Protein AF-A0A5E4BNS6-F1 (afdb_monomer_lite)

Foldseek 3Di:
DPVVVVVVVVVVVVVVVVVVLQDQQLVNLQVVLLDQQADPDVDPPVDPDRDDHDPVSVVVSVVCSVVSNLLSVQHGCNPPVNPSNVVVVVVSVVVVLVVVLVVLVVVCVVVVHDNQLSCLPPVCCVVVVVLVVVLLVCLVVDPQSVVSVCSVVVVVCCCPCVVVVVVVVVVQVVQVVVVHGDDDDCQLVVVLVVLVVVVVVVLVVLQVVCVPPVQVPNRQGDPVSNVVSVVVNVVSSVVSSVVSRCCNVVVDPDD

Radius of gyration: 23.28 Å; chains: 1; bounding box: 59×55×65 Å

pLDDT: mean 80.37, std 15.27, range [35.44, 96.25]

Organism: Marmota monax (NCBI:txid9995)

Secondary structure (DSSP, 8-state):
-THHHHHHHHHHHHHHHHHHTT---HHHHHHHHHS-PPP--S---SS---PPPPHHHHHHHHHHHHHHHHHTTSPPTTGGGGHHHHHHHHHHHHHHHHHHHHHHHHHHHHHT--HHHHIIIIIHHHHHHHHHHHHHHHHHHSSS-HHHHHHHHHHHHIIIIIIIIIHHHHHHHHHHHTT-------TTHHHHHHHHHHHHHHHHHHHHHHTSTTT--TTS-SHHHHHHHHHHHHHHHHHHHHHHHHHHTTSS---

Sequence (255 aa):
MSSRYSTVDKLIKKTNLALVVGTNSWREQFIEAITVSAGEDDDDDECGEEKLPSCFDYVMHFLTVFWKVLFAFVPPTEYWNGWACFIVSILMIGLLTAFIGDLASHFGCTIGLKDSVTAVVFVALGTSVPDTFASKVAATQDQYADASIGNVTGSNAVNVFLGIGVAWSIAAIYHAANGEQFKVSPGTLAFSVTLFTIFAFINVGVLLYRRRPEIGGELGGPRTAKLLTSCLFVLLWLLYIFFSSLEAYCHIKGF

InterPro domains:
  IPR004836 Sodium/calcium exchanger protein [PR01259] (87-99)
  IPR004836 Sodium/calcium exchanger protein [PR01259] (100-111)
  IPR004836 Sodium/calcium exchanger protein [PR01259] (113-125)
  IPR004836 Sodium/calcium exchanger protein [PR01259] (126-139)
  IPR004837 Sodium/calcium exchanger membrane region [PF01699] (82-245)
  IPR044880 NCX, central ion-binding domain superfamily [G3DSA:1.20.1420.30] (16-246)
  IPR051171 Calcium/Cation Antiporter [PTHR11878] (6-255)

Structure (mmCIF, N/CA/C/O backbone):
data_AF-A0A5E4BNS6-F1
#
_entry.id   AF-A0A5E4BNS6-F1
#
loop_
_atom_site.group_PDB
_atom_site.id
_atom_site.type_symbol
_atom_site.label_atom_id
_atom_site.label_alt_id
_atom_site.label_comp_id
_atom_site.label_asym_id
_atom_site.label_entity_id
_atom_site.label_seq_id
_atom_site.pdbx_PDB_ins_code
_atom_site.Cartn_x
_atom_site.Cartn_y
_atom_site.Cartn_z
_atom_site.occupancy
_atom_site.B_iso_or_equiv
_atom_site.auth_seq_id
_atom_site.auth_comp_id
_atom_site.auth_asym_id
_atom_site.auth_atom_id
_atom_site.pdbx_PDB_model_num
ATOM 1 N N . MET A 1 1 ? 15.667 -23.785 -41.098 1.00 44.44 1 MET A N 1
ATOM 2 C CA . MET A 1 1 ? 15.012 -24.874 -40.332 1.00 44.44 1 MET A CA 1
ATOM 3 C C . MET A 1 1 ? 15.449 -24.923 -38.858 1.00 44.44 1 MET A C 1
ATOM 5 O O . MET A 1 1 ? 14.631 -25.295 -38.034 1.00 44.44 1 MET A O 1
ATOM 9 N N . SER A 1 2 ? 16.661 -24.462 -38.504 1.00 45.06 2 SER A N 1
ATOM 10 C CA . SER A 1 2 ? 17.211 -24.473 -37.128 1.00 45.06 2 SER A CA 1
ATOM 11 C C . SER A 1 2 ? 16.529 -23.522 -36.110 1.00 45.06 2 SER A C 1
ATOM 13 O O . SER A 1 2 ? 16.338 -23.880 -34.955 1.00 45.06 2 SER A O 1
ATOM 15 N N . SER A 1 3 ? 16.048 -22.343 -36.529 1.00 47.00 3 SER A N 1
ATOM 16 C CA . SER A 1 3 ? 15.445 -21.354 -35.605 1.00 47.00 3 SER A CA 1
ATOM 17 C C . SER A 1 3 ? 14.131 -21.809 -34.942 1.00 47.00 3 SER A C 1
ATOM 19 O O . SER A 1 3 ? 13.833 -21.380 -33.831 1.00 47.00 3 SER A O 1
ATOM 21 N N . ARG A 1 4 ? 13.365 -22.706 -35.579 1.00 47.62 4 ARG A N 1
ATOM 22 C CA . ARG A 1 4 ? 12.062 -23.159 -35.062 1.00 47.62 4 ARG A CA 1
ATOM 23 C C . ARG A 1 4 ? 12.203 -24.149 -33.895 1.00 47.62 4 ARG A C 1
ATOM 25 O O . ARG A 1 4 ? 11.332 -24.175 -33.037 1.00 47.62 4 ARG A O 1
ATOM 32 N N . TYR A 1 5 ? 13.307 -24.900 -33.843 1.00 50.19 5 TYR A N 1
ATOM 33 C CA . TYR A 1 5 ? 13.613 -25.822 -32.743 1.00 50.19 5 TYR A CA 1
ATOM 34 C C . TYR A 1 5 ? 13.940 -25.065 -31.451 1.00 50.19 5 TYR A C 1
ATOM 36 O O . TYR A 1 5 ? 13.333 -25.332 -30.426 1.00 50.19 5 TYR A O 1
ATOM 44 N N . SER A 1 6 ? 14.766 -24.013 -31.522 1.00 56.44 6 SER A N 1
ATOM 45 C CA . SER A 1 6 ? 15.120 -23.199 -30.347 1.00 56.44 6 SER A CA 1
ATOM 46 C C . SER A 1 6 ? 13.911 -22.537 -29.672 1.00 56.44 6 SER A C 1
ATOM 48 O O . SER A 1 6 ? 13.848 -22.472 -28.447 1.00 56.44 6 SER A O 1
ATOM 50 N N . THR A 1 7 ? 12.930 -22.052 -30.441 1.00 56.75 7 THR A N 1
ATOM 51 C CA . THR A 1 7 ? 11.713 -21.444 -29.874 1.00 56.75 7 THR A CA 1
ATOM 52 C C . THR A 1 7 ? 10.814 -22.484 -29.212 1.00 56.75 7 THR A C 1
ATOM 54 O O . THR A 1 7 ? 10.259 -22.214 -28.150 1.00 56.75 7 THR A O 1
ATOM 57 N N . VAL A 1 8 ? 10.691 -23.670 -29.811 1.00 61.66 8 VAL A N 1
ATOM 58 C CA . VAL A 1 8 ? 9.911 -24.780 -29.247 1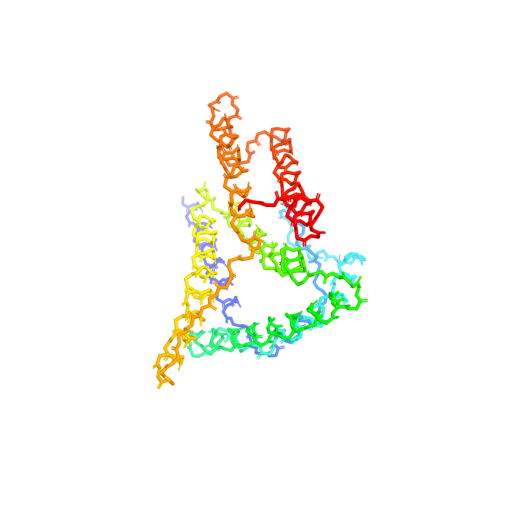.00 61.66 8 VAL A CA 1
ATOM 59 C C . VAL A 1 8 ? 10.581 -25.314 -27.981 1.00 61.66 8 VAL A C 1
ATOM 61 O O . VAL A 1 8 ? 9.900 -25.474 -26.976 1.00 61.66 8 VAL A O 1
ATOM 64 N N . ASP A 1 9 ? 11.905 -25.460 -27.969 1.00 60.59 9 ASP A N 1
ATOM 65 C CA . ASP A 1 9 ? 12.660 -25.866 -26.779 1.00 60.59 9 ASP A CA 1
ATOM 66 C C . ASP A 1 9 ? 12.567 -24.817 -25.661 1.00 60.59 9 ASP A C 1
ATOM 68 O O . ASP A 1 9 ? 12.393 -25.166 -24.495 1.00 60.59 9 ASP A O 1
ATOM 72 N N . LYS A 1 10 ? 12.594 -23.519 -26.000 1.00 51.81 10 LYS A N 1
ATOM 73 C CA . LYS A 1 10 ? 12.363 -22.426 -25.038 1.00 51.81 10 LYS A CA 1
ATOM 74 C C . LYS A 1 10 ? 10.943 -22.442 -24.471 1.00 51.81 10 LYS A C 1
ATOM 76 O O . LYS A 1 10 ? 10.773 -22.195 -23.278 1.00 51.81 10 LYS A O 1
ATOM 81 N N . LEU A 1 11 ? 9.937 -22.732 -25.298 1.00 50.72 11 LEU A N 1
ATOM 82 C CA . LEU A 1 11 ? 8.544 -22.856 -24.863 1.00 50.72 11 LEU A CA 1
ATOM 83 C C . LEU A 1 11 ? 8.354 -24.081 -23.971 1.00 50.72 11 LEU A C 1
ATOM 85 O O . LEU A 1 11 ? 7.797 -23.938 -22.894 1.00 50.72 11 LEU A O 1
ATOM 89 N N . ILE A 1 12 ? 8.897 -25.241 -24.346 1.00 56.88 12 ILE A N 1
ATOM 90 C CA . ILE A 1 12 ? 8.854 -26.462 -23.530 1.00 56.88 12 ILE A CA 1
ATOM 91 C C . ILE A 1 12 ? 9.594 -26.251 -22.207 1.00 56.88 12 ILE A C 1
ATOM 93 O O . ILE A 1 12 ? 9.093 -26.661 -21.167 1.00 56.88 12 ILE A O 1
ATOM 97 N N . LYS A 1 13 ? 10.738 -25.555 -22.206 1.00 47.75 13 LYS A N 1
ATOM 98 C CA . LYS A 1 13 ? 11.471 -25.229 -20.976 1.00 47.75 13 LYS A CA 1
ATOM 99 C C . LYS A 1 13 ? 10.680 -24.269 -20.084 1.00 47.75 13 LYS A C 1
ATOM 101 O O . LYS A 1 13 ? 10.598 -24.523 -18.892 1.00 47.75 13 LYS A O 1
ATOM 106 N N . LYS A 1 14 ? 10.040 -23.229 -20.641 1.00 45.81 14 LYS A N 1
ATOM 107 C CA . LYS A 1 14 ? 9.143 -22.328 -19.888 1.00 45.81 14 LYS A CA 1
ATOM 108 C C . LYS A 1 14 ? 7.895 -23.041 -19.369 1.00 45.81 14 LYS A C 1
ATOM 110 O O . LYS A 1 14 ? 7.502 -22.795 -18.238 1.00 45.81 14 LYS A O 1
ATOM 115 N N . THR A 1 15 ? 7.293 -23.926 -20.160 1.00 44.69 15 THR A N 1
ATOM 116 C CA . THR A 1 15 ? 6.127 -24.719 -19.755 1.00 44.69 15 THR A CA 1
ATOM 117 C C . THR A 1 15 ? 6.501 -25.726 -18.679 1.00 44.69 15 THR A C 1
ATOM 119 O O . THR A 1 15 ? 5.770 -25.823 -17.708 1.00 44.69 15 THR A O 1
ATOM 122 N N . ASN A 1 16 ? 7.648 -26.401 -18.790 1.00 43.38 16 ASN A N 1
ATOM 123 C CA . ASN A 1 16 ? 8.159 -27.300 -17.756 1.00 43.38 16 ASN A CA 1
ATOM 124 C C . ASN A 1 16 ? 8.550 -26.539 -16.487 1.00 43.38 16 ASN A C 1
ATOM 126 O O . ASN A 1 16 ? 8.262 -27.024 -15.407 1.00 43.38 16 ASN A O 1
ATOM 130 N N . LEU A 1 17 ? 9.135 -25.341 -16.593 1.00 44.06 17 LEU A N 1
ATOM 131 C CA . LEU A 1 17 ? 9.421 -24.498 -15.429 1.00 44.06 17 LEU A CA 1
ATOM 132 C C . LEU A 1 17 ? 8.121 -24.034 -14.755 1.00 44.06 17 LEU A C 1
ATOM 134 O O . LEU A 1 17 ? 8.002 -24.117 -13.544 1.00 44.06 17 LEU A O 1
ATOM 138 N N . ALA A 1 18 ? 7.115 -23.626 -15.534 1.00 38.72 18 ALA A N 1
ATOM 139 C CA . ALA A 1 18 ? 5.789 -23.284 -15.022 1.00 38.72 18 ALA A CA 1
ATOM 140 C C . ALA A 1 18 ? 5.052 -24.499 -14.422 1.00 38.72 18 ALA A C 1
ATOM 142 O O . ALA A 1 18 ? 4.288 -24.341 -13.476 1.00 38.72 18 ALA A O 1
ATOM 143 N N . LEU A 1 19 ? 5.303 -25.709 -14.939 1.00 37.78 19 LEU A N 1
ATOM 144 C CA . LEU A 1 19 ? 4.821 -26.976 -14.379 1.00 37.78 19 LEU A CA 1
ATOM 145 C C . LEU A 1 19 ? 5.540 -27.328 -13.071 1.00 37.78 19 LEU A C 1
ATOM 147 O O . LEU A 1 19 ? 4.885 -27.766 -12.138 1.00 37.78 19 LEU A O 1
ATOM 151 N N . VAL A 1 20 ? 6.847 -27.069 -12.975 1.00 44.69 20 VAL A N 1
ATOM 152 C CA . VAL A 1 20 ? 7.650 -27.250 -11.752 1.00 44.69 20 VAL A CA 1
ATOM 153 C C . VAL A 1 20 ? 7.263 -26.235 -10.673 1.00 44.69 20 VAL A C 1
ATOM 155 O O . VAL A 1 20 ? 7.163 -26.598 -9.509 1.00 44.69 20 VAL A O 1
ATOM 158 N N . VAL A 1 21 ? 6.927 -24.998 -11.056 1.00 48.28 21 VAL A N 1
ATOM 159 C CA . VAL A 1 21 ? 6.294 -24.005 -10.161 1.00 48.28 21 VAL A CA 1
ATOM 160 C C . VAL A 1 21 ? 4.912 -24.484 -9.681 1.00 48.28 21 VAL A C 1
ATOM 162 O O . VAL A 1 21 ? 4.437 -24.068 -8.625 1.00 48.28 21 VAL A O 1
ATOM 165 N N . GLY A 1 22 ? 4.275 -25.387 -10.433 1.00 44.25 22 GLY A N 1
ATOM 166 C CA . GLY A 1 22 ? 3.064 -26.091 -10.028 1.00 44.25 22 GLY A CA 1
ATOM 167 C C . GLY A 1 22 ? 3.319 -27.204 -9.011 1.00 44.25 22 GLY A C 1
ATOM 168 O O . GLY A 1 22 ? 2.524 -27.333 -8.096 1.00 44.25 22 GLY A O 1
ATOM 169 N N . THR A 1 23 ? 4.424 -27.950 -9.101 1.00 43.47 23 THR A N 1
ATOM 170 C CA . THR A 1 23 ? 4.608 -29.245 -8.418 1.00 43.47 23 THR A CA 1
ATOM 171 C C . THR A 1 23 ? 5.474 -29.211 -7.161 1.00 43.47 23 THR A C 1
ATOM 173 O O . THR A 1 23 ? 6.283 -30.113 -6.962 1.00 43.47 23 THR A O 1
ATOM 176 N N . ASN A 1 24 ? 5.339 -28.206 -6.295 1.00 57.50 24 ASN A N 1
ATOM 177 C CA . ASN A 1 24 ? 6.013 -28.264 -4.996 1.00 57.50 24 ASN A CA 1
ATOM 178 C C . ASN A 1 24 ? 5.156 -29.072 -4.020 1.00 57.50 24 ASN A C 1
ATOM 180 O O . ASN A 1 24 ? 4.152 -28.587 -3.493 1.00 57.50 24 ASN A O 1
ATOM 184 N N . SER A 1 25 ? 5.563 -30.309 -3.747 1.00 72.06 25 SER A N 1
ATOM 185 C CA . SER A 1 25 ? 5.011 -31.071 -2.631 1.00 72.06 25 SER A CA 1
ATOM 186 C C . SER A 1 25 ? 5.161 -30.260 -1.338 1.00 72.06 25 SER A C 1
ATOM 188 O O . SER A 1 25 ? 6.111 -29.496 -1.167 1.00 72.06 25 SER A O 1
ATOM 190 N N . TRP A 1 26 ? 4.241 -30.420 -0.384 1.00 78.19 26 TRP A N 1
ATOM 191 C CA . TRP A 1 26 ? 4.282 -29.637 0.860 1.00 78.19 26 TRP A CA 1
ATOM 192 C C . TRP A 1 26 ? 5.634 -29.784 1.589 1.00 78.19 26 TRP A C 1
ATOM 194 O O . TRP A 1 26 ? 6.165 -28.832 2.148 1.00 78.19 26 TRP A O 1
ATOM 204 N N . ARG A 1 27 ? 6.259 -30.966 1.476 1.00 80.06 27 ARG A N 1
ATOM 205 C CA . ARG A 1 27 ? 7.625 -31.240 1.944 1.00 80.06 27 ARG A CA 1
ATOM 206 C C . ARG A 1 27 ? 8.673 -30.341 1.280 1.00 80.06 27 ARG A C 1
ATOM 208 O O . ARG A 1 27 ? 9.561 -29.865 1.976 1.00 80.06 27 ARG A O 1
ATOM 215 N N . GLU A 1 28 ? 8.606 -30.150 -0.033 1.00 79.06 28 GLU A N 1
ATOM 216 C CA . GLU A 1 28 ? 9.551 -29.303 -0.771 1.00 79.06 28 GLU A CA 1
ATOM 217 C C . GLU A 1 28 ? 9.423 -27.838 -0.366 1.00 79.06 28 GLU A C 1
ATOM 219 O O . GLU A 1 28 ? 10.449 -27.214 -0.141 1.00 79.06 28 GLU A O 1
ATOM 224 N N . GLN A 1 29 ? 8.209 -27.329 -0.128 1.00 78.94 29 GLN A N 1
ATOM 225 C CA . GLN A 1 29 ? 8.021 -25.963 0.384 1.00 78.94 29 GLN A CA 1
ATOM 226 C C . GLN A 1 29 ? 8.680 -25.755 1.753 1.00 78.94 29 GLN A C 1
ATOM 228 O O . GLN A 1 29 ? 9.327 -24.737 1.992 1.00 78.94 29 GLN A O 1
ATOM 233 N N . PHE A 1 30 ? 8.553 -26.732 2.657 1.00 84.94 30 PHE A N 1
ATOM 234 C CA . PHE A 1 30 ? 9.228 -26.672 3.954 1.00 84.94 30 PHE A CA 1
ATOM 235 C C . PHE A 1 30 ? 10.747 -26.776 3.824 1.00 84.94 30 PHE A C 1
ATOM 237 O O . PHE A 1 30 ? 11.452 -26.089 4.558 1.00 84.94 30 PHE A O 1
ATOM 244 N N . ILE A 1 31 ? 11.253 -27.612 2.911 1.00 82.62 31 ILE A N 1
ATOM 245 C CA . ILE A 1 31 ? 12.692 -27.715 2.635 1.00 82.62 31 ILE A CA 1
ATOM 246 C C . ILE A 1 31 ? 13.206 -26.388 2.074 1.00 82.62 31 ILE A C 1
ATOM 248 O O . ILE A 1 31 ? 14.173 -25.854 2.601 1.00 82.62 31 ILE A O 1
ATOM 252 N N . GLU A 1 32 ? 12.522 -25.816 1.089 1.00 79.06 32 GLU A N 1
ATOM 253 C CA . GLU A 1 32 ? 12.876 -24.535 0.480 1.00 79.06 32 GLU A CA 1
ATOM 254 C C . GLU A 1 32 ? 12.864 -23.391 1.507 1.00 79.06 32 GLU A C 1
ATOM 256 O O . GLU A 1 32 ? 13.758 -22.541 1.525 1.00 79.06 32 GLU A O 1
ATOM 261 N N . ALA A 1 33 ? 11.895 -23.403 2.428 1.00 81.56 33 ALA A N 1
ATOM 262 C CA . ALA A 1 33 ? 11.789 -22.412 3.492 1.00 81.56 33 ALA A CA 1
ATOM 263 C C . ALA A 1 33 ? 12.986 -22.425 4.458 1.00 81.56 33 ALA A C 1
ATOM 265 O O . ALA A 1 33 ? 13.362 -21.362 4.957 1.00 81.56 33 ALA A O 1
ATOM 266 N N . ILE A 1 34 ? 13.581 -23.596 4.716 1.00 83.12 34 ILE A N 1
ATOM 267 C CA . ILE A 1 34 ? 14.725 -23.765 5.632 1.00 83.12 34 ILE A CA 1
ATOM 268 C C . ILE A 1 34 ? 16.082 -23.790 4.917 1.00 83.12 34 ILE A C 1
ATOM 270 O O . ILE A 1 34 ? 17.118 -23.722 5.577 1.00 83.12 34 ILE A O 1
ATOM 274 N N . THR A 1 35 ? 16.105 -23.898 3.589 1.00 79.50 35 THR A N 1
ATOM 275 C CA . THR A 1 35 ? 17.341 -23.843 2.804 1.00 79.50 35 THR A CA 1
ATOM 276 C C . THR A 1 35 ? 17.718 -22.409 2.449 1.00 79.50 35 THR A C 1
ATOM 278 O O . THR A 1 35 ? 16.873 -21.563 2.147 1.00 79.50 35 THR A O 1
ATOM 281 N N . VAL A 1 36 ? 19.020 -22.131 2.470 1.00 75.75 36 VAL A N 1
ATOM 282 C CA . VAL A 1 36 ? 19.579 -20.859 2.006 1.00 75.75 36 VAL A CA 1
ATOM 283 C C . VAL A 1 36 ? 19.807 -20.969 0.503 1.00 75.75 36 VAL A C 1
ATOM 285 O O . VAL A 1 36 ? 20.692 -21.704 0.074 1.00 75.75 36 VAL A O 1
ATOM 288 N N . SER A 1 37 ? 19.018 -20.244 -0.282 1.00 63.59 37 SER A N 1
ATOM 289 C CA . SER A 1 37 ? 19.278 -20.033 -1.708 1.00 63.59 37 SER A CA 1
ATOM 290 C C . SER A 1 37 ? 20.138 -18.781 -1.868 1.00 63.59 37 SER A C 1
ATOM 292 O O . SER A 1 37 ? 19.903 -17.795 -1.164 1.00 63.59 37 SER A O 1
ATOM 294 N N . ALA A 1 38 ? 21.129 -18.812 -2.761 1.00 57.12 38 ALA A N 1
ATOM 295 C CA . ALA A 1 38 ? 21.833 -17.595 -3.154 1.00 57.12 38 ALA A CA 1
ATOM 296 C C . ALA A 1 38 ? 20.842 -16.624 -3.805 1.00 57.12 38 ALA A C 1
ATOM 298 O O . ALA A 1 38 ? 19.941 -17.061 -4.526 1.00 57.12 38 ALA A O 1
ATOM 299 N N . GLY A 1 39 ? 20.966 -15.332 -3.503 1.00 51.31 39 GLY A N 1
ATOM 300 C CA . GLY A 1 39 ? 20.099 -14.317 -4.090 1.00 51.31 39 GLY A CA 1
ATOM 301 C C . GLY A 1 39 ? 20.204 -14.326 -5.616 1.00 51.31 39 GLY A C 1
ATOM 302 O O . GLY A 1 39 ? 21.305 -14.357 -6.166 1.00 51.31 39 GLY A O 1
ATOM 303 N N . GLU A 1 40 ? 19.059 -14.298 -6.300 1.00 45.72 40 GLU A N 1
ATOM 304 C CA . GLU A 1 40 ? 18.999 -13.913 -7.710 1.00 45.72 40 GLU A CA 1
ATOM 305 C C . GLU A 1 40 ? 19.315 -12.412 -7.779 1.00 45.72 40 GLU A C 1
ATOM 307 O O . GLU A 1 40 ? 18.424 -11.568 -7.706 1.00 45.72 40 GLU A O 1
ATOM 312 N N . ASP A 1 41 ? 20.598 -12.055 -7.820 1.00 39.22 41 ASP A N 1
ATOM 313 C CA . ASP A 1 41 ? 20.980 -10.720 -8.266 1.00 39.22 41 ASP A CA 1
ATOM 314 C C . ASP A 1 41 ? 20.575 -10.608 -9.747 1.00 39.22 41 ASP A C 1
ATOM 316 O O . ASP A 1 41 ? 20.967 -11.450 -10.553 1.00 39.22 41 ASP A O 1
ATOM 320 N N . ASP A 1 42 ? 19.787 -9.577 -10.084 1.00 41.34 42 ASP A N 1
ATOM 321 C CA . ASP A 1 42 ? 19.265 -9.204 -11.420 1.00 41.34 42 ASP A CA 1
ATOM 322 C C . ASP A 1 42 ? 20.365 -8.937 -12.491 1.00 41.34 42 ASP A C 1
ATOM 324 O O . ASP A 1 42 ? 20.125 -8.242 -13.480 1.00 41.34 42 ASP A O 1
ATOM 328 N N . ASP A 1 43 ? 21.590 -9.428 -12.306 1.00 37.44 43 ASP A N 1
ATOM 329 C CA . ASP A 1 43 ? 22.641 -9.365 -13.313 1.00 37.44 43 ASP A CA 1
ATOM 330 C C . ASP A 1 43 ? 22.542 -10.610 -14.207 1.00 37.44 43 ASP A C 1
ATOM 332 O O . ASP A 1 43 ? 22.730 -11.739 -13.755 1.00 37.44 43 ASP A O 1
ATOM 336 N N . ASP A 1 44 ? 22.217 -10.365 -15.481 1.00 39.56 44 ASP A N 1
ATOM 337 C CA . ASP A 1 44 ? 22.173 -11.296 -16.616 1.00 39.56 44 ASP A CA 1
ATOM 338 C C . ASP A 1 44 ? 23.501 -12.074 -16.813 1.00 39.56 44 ASP A C 1
ATOM 340 O O . ASP A 1 44 ? 24.192 -11.919 -17.824 1.00 39.56 44 ASP A O 1
ATOM 344 N N . ASP A 1 45 ? 23.883 -12.942 -15.880 1.00 35.44 45 ASP A N 1
ATOM 345 C CA . ASP A 1 45 ? 24.948 -13.913 -16.105 1.00 35.44 45 ASP A CA 1
ATOM 346 C C . ASP A 1 45 ? 24.344 -15.127 -16.833 1.00 35.44 45 ASP A C 1
ATOM 348 O O . ASP A 1 45 ? 23.716 -16.014 -16.256 1.00 35.44 45 ASP A O 1
ATOM 352 N N . GLU A 1 46 ? 24.556 -15.162 -18.151 1.00 42.09 46 GLU A N 1
ATOM 353 C CA . GLU A 1 46 ? 24.184 -16.220 -19.110 1.00 42.09 46 GLU A CA 1
ATOM 354 C C . GLU A 1 46 ? 24.769 -17.626 -18.808 1.00 42.09 46 GLU A C 1
ATOM 356 O O . GLU A 1 46 ? 24.655 -18.542 -19.628 1.00 42.09 46 GLU A O 1
ATOM 361 N N . CYS A 1 47 ? 25.353 -17.851 -17.632 1.00 36.34 47 CYS A N 1
ATOM 362 C CA . CYS A 1 47 ? 25.841 -19.148 -17.177 1.00 36.34 47 CYS A CA 1
ATOM 363 C C . CYS A 1 47 ? 25.083 -19.557 -15.916 1.00 36.34 47 CYS A C 1
ATOM 365 O O . CYS A 1 47 ? 25.263 -18.962 -14.861 1.00 36.34 47 CYS A O 1
ATOM 367 N N . GLY A 1 48 ? 24.268 -20.609 -16.019 1.00 45.44 48 GLY A N 1
ATOM 368 C CA . GLY A 1 48 ? 23.568 -21.236 -14.894 1.00 45.44 48 GLY A CA 1
ATOM 369 C C . GLY A 1 48 ? 24.498 -21.958 -13.912 1.00 45.44 48 GLY A C 1
ATOM 370 O O . GLY A 1 48 ? 24.299 -23.141 -13.649 1.00 45.44 48 GLY A O 1
ATOM 371 N N . GLU A 1 49 ? 25.520 -21.276 -13.402 1.00 37.56 49 GLU A N 1
ATOM 372 C CA . GLU A 1 49 ? 26.257 -21.717 -12.225 1.00 37.56 49 GLU A CA 1
ATOM 373 C C . GLU A 1 49 ? 25.480 -21.286 -10.978 1.00 37.56 49 GLU A C 1
ATOM 375 O O . GLU A 1 49 ? 25.212 -20.102 -10.775 1.00 37.56 49 GLU A O 1
ATOM 380 N N . GLU A 1 50 ? 25.103 -22.257 -10.142 1.00 46.31 50 GLU A N 1
ATOM 381 C CA . GLU A 1 50 ? 24.575 -21.997 -8.803 1.00 46.31 50 GLU A CA 1
ATOM 382 C C . GLU A 1 50 ? 25.618 -21.182 -8.021 1.00 46.31 50 GLU A C 1
ATOM 384 O O . GLU A 1 50 ? 26.633 -21.717 -7.564 1.00 46.31 50 GLU A O 1
ATOM 389 N N . LYS A 1 51 ? 25.404 -19.866 -7.895 1.00 56.78 51 LYS A N 1
ATOM 390 C CA . LYS A 1 51 ? 26.235 -19.015 -7.036 1.00 56.78 51 LYS A CA 1
ATOM 391 C C . LYS A 1 51 ? 26.162 -19.567 -5.613 1.00 56.78 51 LYS A C 1
ATOM 393 O O . LYS A 1 51 ? 25.087 -19.876 -5.106 1.00 56.78 51 LYS A O 1
ATOM 398 N N . LEU A 1 52 ? 27.313 -19.695 -4.955 1.00 66.00 52 LEU A N 1
ATOM 399 C CA . LEU A 1 52 ? 27.345 -19.998 -3.526 1.00 66.00 52 LEU A CA 1
ATOM 400 C C . LEU A 1 52 ? 26.728 -18.813 -2.761 1.00 66.00 52 LEU A C 1
ATOM 402 O O . LEU A 1 52 ? 27.038 -17.666 -3.095 1.00 66.00 52 LEU A O 1
ATOM 406 N N . PRO A 1 53 ? 25.889 -19.059 -1.740 1.00 71.19 53 PRO A N 1
ATOM 407 C CA . PRO A 1 53 ? 25.224 -17.992 -1.002 1.00 71.19 53 PRO A CA 1
ATOM 408 C C . PRO A 1 53 ? 26.236 -17.058 -0.333 1.00 71.19 53 PRO A C 1
ATOM 410 O O . PRO A 1 53 ? 27.172 -17.486 0.350 1.00 71.19 53 PRO A O 1
ATOM 413 N N . SER A 1 54 ? 26.032 -15.759 -0.534 1.00 78.88 54 SER A N 1
ATOM 414 C CA . SER A 1 54 ? 26.825 -14.699 0.081 1.00 78.88 54 SER A CA 1
ATOM 415 C C . SER A 1 54 ? 26.529 -14.602 1.581 1.00 78.88 54 SER A C 1
ATOM 417 O O . SER A 1 54 ? 25.448 -14.966 2.042 1.00 78.88 54 SER A O 1
ATOM 419 N N . CYS A 1 55 ? 27.446 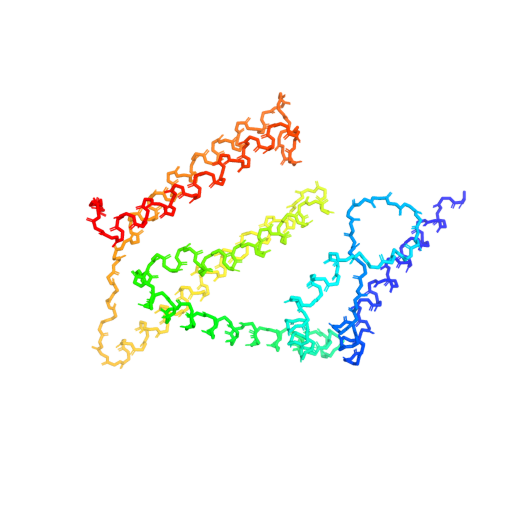-14.035 2.378 1.00 79.75 55 CYS A N 1
ATOM 420 C CA . CYS A 1 55 ? 27.186 -13.733 3.795 1.00 79.75 55 CYS A CA 1
ATOM 421 C C . CYS A 1 55 ? 25.896 -12.917 3.988 1.00 79.75 55 CYS A C 1
ATOM 423 O O . CYS A 1 55 ? 25.204 -13.077 4.992 1.00 79.75 55 CYS A O 1
ATOM 425 N N . PHE A 1 56 ? 25.567 -12.057 3.022 1.00 80.00 56 PHE A N 1
ATOM 426 C CA . PHE A 1 56 ? 24.324 -11.293 3.022 1.00 80.00 56 PHE A CA 1
ATOM 427 C C . PHE A 1 56 ? 23.083 -12.184 2.851 1.00 80.00 56 PHE A C 1
ATOM 429 O O . PHE A 1 56 ? 22.094 -11.969 3.550 1.00 80.00 56 PHE A O 1
ATOM 436 N N . ASP A 1 57 ? 23.157 -13.230 2.023 1.00 78.56 57 ASP A N 1
ATOM 437 C CA . ASP A 1 57 ? 22.064 -14.191 1.815 1.00 78.56 57 ASP A CA 1
ATOM 438 C C . ASP A 1 57 ? 21.783 -14.993 3.081 1.00 78.56 57 ASP A C 1
ATOM 440 O O . ASP A 1 57 ? 20.629 -15.207 3.442 1.00 78.56 57 ASP A O 1
ATOM 444 N N . TYR A 1 58 ? 22.830 -15.372 3.818 1.00 81.62 58 TYR A N 1
ATOM 445 C CA . TYR A 1 58 ? 22.675 -16.027 5.117 1.00 81.62 58 TYR A CA 1
ATOM 446 C C . TYR A 1 58 ? 22.002 -15.119 6.150 1.00 81.62 58 TYR A C 1
ATOM 448 O O . TYR A 1 58 ? 21.127 -15.573 6.890 1.00 81.62 58 TYR A O 1
ATOM 456 N N . VAL A 1 59 ? 22.374 -13.835 6.196 1.00 84.94 59 VAL A N 1
ATOM 457 C CA . VAL A 1 59 ? 21.734 -12.855 7.089 1.00 84.94 59 VAL A CA 1
ATOM 458 C C . VAL A 1 59 ? 20.270 -12.657 6.700 1.00 84.94 59 VAL A C 1
ATOM 460 O O . VAL A 1 59 ? 19.394 -12.725 7.562 1.00 84.94 59 VAL A O 1
ATOM 463 N N . MET A 1 60 ? 19.982 -12.471 5.412 1.00 79.56 60 MET A N 1
ATOM 464 C CA . MET A 1 60 ? 18.612 -12.328 4.915 1.00 79.56 60 MET A CA 1
ATOM 465 C C . MET A 1 60 ? 17.778 -13.584 5.158 1.00 79.56 60 MET A C 1
ATOM 467 O O . MET A 1 60 ? 16.622 -13.484 5.573 1.00 79.56 60 MET A O 1
ATOM 471 N N . HIS A 1 61 ? 18.357 -14.770 4.976 1.00 81.69 61 HIS A N 1
ATOM 472 C CA . HIS A 1 61 ? 17.697 -16.026 5.303 1.00 81.69 61 HIS A CA 1
ATOM 473 C C . HIS A 1 61 ? 17.376 -16.096 6.797 1.00 81.69 61 HIS A C 1
ATOM 475 O O . HIS A 1 61 ? 16.229 -16.335 7.147 1.00 81.69 61 HIS A O 1
ATOM 481 N N . PHE A 1 62 ? 18.324 -15.802 7.689 1.00 87.56 62 PHE A N 1
ATOM 482 C CA . PHE A 1 62 ? 18.069 -15.811 9.133 1.00 87.56 62 PHE A CA 1
ATOM 483 C C . PHE A 1 62 ? 16.948 -14.841 9.548 1.00 87.56 62 PHE A C 1
ATOM 485 O O . PHE A 1 62 ? 16.114 -15.180 10.386 1.00 87.56 62 PHE A O 1
ATOM 492 N N . LEU A 1 63 ? 16.884 -13.654 8.939 1.00 84.19 63 LEU A N 1
ATOM 493 C CA . LEU A 1 63 ? 15.831 -12.671 9.218 1.00 84.19 63 LEU A CA 1
ATOM 494 C C . LEU A 1 63 ? 14.458 -13.083 8.666 1.00 84.19 63 LEU A C 1
ATOM 496 O O . LEU A 1 63 ? 13.429 -12.698 9.222 1.00 84.19 63 LEU A O 1
ATOM 500 N N . THR A 1 64 ? 14.426 -13.851 7.577 1.00 82.12 64 THR A N 1
ATOM 501 C CA . THR A 1 64 ? 13.185 -14.207 6.871 1.00 82.12 64 THR A CA 1
ATOM 502 C C . THR A 1 64 ? 12.717 -15.636 7.119 1.00 82.12 64 THR A C 1
ATOM 504 O O . THR A 1 64 ? 11.556 -15.922 6.847 1.00 82.12 64 THR A O 1
ATOM 507 N N . VAL A 1 65 ? 13.548 -16.523 7.679 1.00 85.62 65 VAL A N 1
ATOM 508 C CA . VAL A 1 65 ? 13.236 -17.953 7.864 1.00 85.62 65 VAL A CA 1
ATOM 509 C C . VAL A 1 65 ? 11.974 -18.154 8.692 1.00 85.62 65 VAL A C 1
ATOM 511 O O . VAL A 1 65 ? 11.144 -18.989 8.350 1.00 85.62 65 VAL A O 1
ATOM 514 N N . PHE A 1 66 ? 11.773 -17.330 9.727 1.00 87.06 66 PHE A N 1
ATOM 515 C CA . PHE A 1 66 ? 10.547 -17.343 10.520 1.00 87.06 66 PHE A CA 1
ATOM 516 C C . PHE A 1 66 ? 9.315 -17.137 9.631 1.00 87.06 66 PHE A C 1
ATOM 518 O O . PHE A 1 66 ? 8.374 -17.924 9.682 1.00 87.06 66 PHE A O 1
ATOM 525 N N . TRP A 1 67 ? 9.357 -16.120 8.767 1.00 81.25 67 TRP A N 1
ATOM 526 C CA . TRP A 1 67 ? 8.282 -15.807 7.831 1.00 81.25 67 TRP A CA 1
ATOM 527 C C . TRP A 1 67 ? 8.132 -16.877 6.746 1.00 81.25 67 TRP A C 1
ATOM 529 O O . TRP A 1 67 ? 7.011 -17.277 6.453 1.00 81.25 67 TRP A O 1
ATOM 539 N N . LYS A 1 68 ? 9.235 -17.394 6.189 1.00 81.81 68 LYS A N 1
ATOM 540 C CA . LYS A 1 68 ? 9.211 -18.459 5.173 1.00 81.81 68 LYS A CA 1
ATOM 541 C C . LYS A 1 68 ? 8.572 -19.739 5.706 1.00 81.81 68 LYS A C 1
ATOM 543 O O . LYS A 1 68 ? 7.703 -20.301 5.052 1.00 81.81 68 LYS A O 1
ATOM 548 N N . VAL A 1 69 ? 8.960 -20.171 6.906 1.00 86.38 69 VAL A N 1
ATOM 549 C CA . VAL A 1 69 ? 8.391 -21.360 7.558 1.00 86.38 69 VAL A CA 1
ATOM 550 C C . VAL A 1 69 ? 6.926 -21.135 7.906 1.00 86.38 69 VAL A C 1
ATOM 552 O O . VAL A 1 69 ? 6.112 -22.032 7.709 1.00 86.38 69 VAL A O 1
ATOM 555 N N . LEU A 1 70 ? 6.577 -19.938 8.383 1.00 85.19 70 LEU A N 1
ATOM 556 C CA . LEU A 1 70 ? 5.192 -19.565 8.640 1.00 85.19 70 LEU A CA 1
ATOM 557 C C . LEU A 1 70 ? 4.366 -19.699 7.345 1.00 85.19 70 LEU A C 1
ATOM 559 O O . LEU A 1 70 ? 3.381 -20.429 7.331 1.00 85.19 70 LEU A O 1
ATOM 563 N N . PHE A 1 71 ? 4.795 -19.105 6.230 1.00 83.62 71 PHE A N 1
ATOM 564 C CA . PHE A 1 71 ? 4.076 -19.210 4.953 1.00 83.62 71 PHE A CA 1
ATOM 565 C C . PHE A 1 71 ? 4.130 -20.600 4.296 1.00 83.62 71 PHE A C 1
ATOM 567 O O . PHE A 1 71 ? 3.229 -20.919 3.526 1.00 83.62 71 PHE A O 1
ATOM 574 N N . ALA A 1 72 ? 5.089 -21.465 4.641 1.00 84.75 72 ALA A N 1
ATOM 575 C CA . ALA A 1 72 ? 5.118 -22.858 4.179 1.00 84.75 72 ALA A CA 1
ATOM 576 C C . ALA A 1 72 ? 3.933 -23.699 4.700 1.00 84.75 72 ALA A C 1
ATOM 578 O O . ALA A 1 72 ? 3.640 -24.764 4.162 1.00 84.75 72 ALA A O 1
ATOM 579 N N . PHE A 1 73 ? 3.200 -23.228 5.717 1.00 85.88 73 PHE A N 1
ATOM 580 C CA . PHE A 1 73 ? 1.942 -23.854 6.140 1.00 85.88 73 PHE A CA 1
ATOM 581 C C . PHE A 1 73 ? 0.782 -23.629 5.155 1.00 85.88 73 PHE A C 1
ATOM 583 O O . PHE A 1 73 ? -0.238 -24.315 5.262 1.00 85.88 73 PHE A O 1
ATOM 590 N N . VAL A 1 74 ? 0.912 -22.706 4.198 1.00 86.25 74 VAL A N 1
ATOM 591 C CA . VAL A 1 74 ? -0.064 -22.546 3.115 1.00 86.25 74 VAL A CA 1
ATOM 592 C C . VAL A 1 74 ? 0.027 -23.771 2.195 1.00 86.25 74 VAL A C 1
ATOM 594 O O . VAL A 1 74 ? 1.122 -24.130 1.771 1.00 86.25 74 VAL A O 1
ATOM 597 N N . PRO A 1 75 ? -1.094 -24.442 1.877 1.00 84.94 75 PRO A N 1
ATOM 598 C CA . PRO A 1 75 ? -1.062 -25.638 1.052 1.00 84.94 75 PRO A CA 1
ATOM 599 C C . PRO A 1 75 ? -0.586 -25.316 -0.374 1.00 84.94 75 PRO A C 1
ATOM 601 O O . PRO A 1 75 ? -0.879 -24.231 -0.888 1.00 84.94 75 PRO A O 1
ATOM 604 N N . PRO A 1 76 ? 0.084 -26.263 -1.054 1.00 81.12 76 PRO A N 1
ATOM 605 C CA . PRO A 1 76 ? 0.516 -26.082 -2.434 1.00 81.12 76 PRO A CA 1
ATOM 606 C C . PRO A 1 76 ? -0.625 -25.768 -3.401 1.00 81.12 76 PRO A C 1
ATOM 608 O O . PRO A 1 76 ? -1.769 -26.184 -3.214 1.00 81.12 76 PRO A O 1
ATOM 611 N N . THR A 1 77 ? -0.294 -25.067 -4.482 1.00 78.88 77 THR A N 1
ATOM 612 C CA . THR A 1 77 ? -1.237 -24.643 -5.529 1.00 78.88 77 THR A CA 1
ATOM 613 C C . THR A 1 77 ? -1.877 -25.814 -6.282 1.00 78.88 77 THR A C 1
ATOM 615 O O . THR A 1 77 ? -2.953 -25.650 -6.850 1.00 78.88 77 THR A O 1
ATOM 618 N N . GLU A 1 78 ? -1.293 -27.013 -6.230 1.00 77.38 78 GLU A N 1
ATOM 619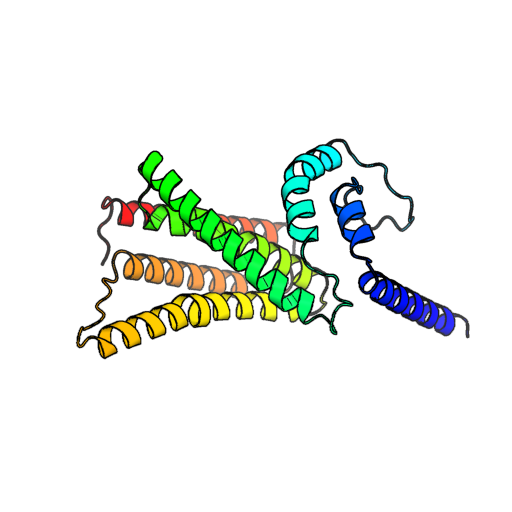 C CA . GLU A 1 78 ? -1.898 -28.235 -6.787 1.00 77.38 78 GLU A CA 1
ATOM 620 C C . GLU A 1 78 ? -3.149 -28.679 -6.033 1.00 77.38 78 GLU A C 1
ATOM 622 O O . GLU A 1 78 ? -4.038 -29.321 -6.600 1.00 77.38 78 GLU A O 1
ATOM 627 N N . TYR A 1 79 ? -3.243 -28.338 -4.745 1.00 76.44 79 TYR A N 1
ATOM 628 C CA . TYR A 1 79 ? -4.372 -28.745 -3.928 1.00 76.44 79 TYR A CA 1
ATOM 629 C C . TYR A 1 79 ? -5.615 -27.991 -4.385 1.00 76.44 79 TYR A C 1
ATOM 631 O O . TYR A 1 79 ? -5.707 -26.764 -4.305 1.00 76.44 79 TYR A O 1
ATOM 639 N N . TRP A 1 80 ? -6.603 -28.761 -4.836 1.00 81.38 80 TRP A N 1
ATOM 640 C CA . TRP A 1 80 ? -7.927 -28.262 -5.193 1.00 81.38 80 TRP A CA 1
ATOM 641 C C . TRP A 1 80 ? -7.902 -27.156 -6.265 1.00 81.38 80 TRP A C 1
ATOM 643 O O . TRP A 1 80 ? -8.648 -26.183 -6.175 1.00 81.38 80 TRP A O 1
ATOM 653 N N . ASN A 1 81 ? -7.046 -27.298 -7.286 1.00 81.25 81 ASN A N 1
ATOM 654 C CA . ASN A 1 81 ? -6.854 -26.294 -8.346 1.00 81.25 81 ASN A CA 1
ATOM 655 C C . ASN A 1 81 ? -6.520 -24.893 -7.790 1.00 81.25 81 ASN A C 1
ATOM 657 O O . ASN A 1 81 ? -7.027 -23.887 -8.282 1.00 81.25 81 ASN A O 1
ATOM 661 N N . GLY A 1 82 ? -5.733 -24.829 -6.715 1.00 80.19 82 GLY A N 1
ATOM 662 C CA . GLY A 1 82 ? -5.283 -23.581 -6.099 1.00 80.19 82 GLY A CA 1
ATOM 663 C C . GLY A 1 82 ? -6.274 -22.940 -5.128 1.00 80.19 82 GLY A C 1
ATOM 664 O O . GLY A 1 82 ? -5.884 -22.034 -4.392 1.00 80.19 82 GLY A O 1
ATOM 665 N N . TRP A 1 83 ? -7.519 -23.420 -5.038 1.00 85.44 83 TRP A N 1
ATOM 666 C CA . TRP A 1 83 ? -8.513 -22.859 -4.113 1.00 85.44 83 TRP A CA 1
ATOM 667 C C . TRP A 1 83 ? -8.117 -23.027 -2.646 1.00 85.44 83 TRP A C 1
ATOM 669 O O . TRP A 1 83 ? -8.338 -22.122 -1.843 1.00 85.44 83 TRP A O 1
ATOM 679 N N . ALA A 1 84 ? -7.496 -24.157 -2.298 1.00 86.56 84 ALA A N 1
ATOM 680 C CA . ALA A 1 84 ? -7.004 -24.386 -0.943 1.00 86.56 84 ALA A CA 1
ATOM 681 C C . ALA A 1 84 ? -5.899 -23.382 -0.577 1.00 86.56 84 ALA A C 1
ATOM 683 O O . ALA A 1 84 ? -5.966 -22.755 0.479 1.00 86.56 84 ALA A O 1
ATOM 684 N N . CYS A 1 85 ? -4.927 -23.185 -1.475 1.00 86.50 85 CYS A N 1
ATOM 685 C CA . CYS A 1 85 ? -3.858 -22.197 -1.314 1.00 86.50 85 CYS A CA 1
ATOM 686 C C . CYS A 1 85 ? -4.437 -20.787 -1.150 1.00 86.50 85 CYS A C 1
ATOM 688 O O . CYS A 1 85 ? -4.099 -20.076 -0.205 1.00 86.50 85 CYS A O 1
ATOM 690 N N . PHE A 1 86 ? -5.389 -20.414 -2.006 1.00 84.88 86 PHE A N 1
ATOM 691 C CA . PHE A 1 86 ? -6.027 -19.102 -1.979 1.00 84.88 86 PHE A CA 1
ATOM 692 C C . PHE A 1 86 ? -6.760 -18.821 -0.658 1.00 84.88 86 PHE A C 1
ATOM 694 O O . PHE A 1 86 ? -6.533 -17.791 -0.030 1.00 84.88 86 PHE A O 1
ATOM 701 N N . ILE A 1 87 ? -7.602 -19.746 -0.190 1.00 88.88 87 ILE A N 1
ATOM 702 C CA . ILE A 1 87 ? -8.384 -19.539 1.040 1.00 88.88 87 ILE A CA 1
ATOM 703 C C . ILE A 1 87 ? -7.469 -19.506 2.268 1.00 88.88 87 ILE A C 1
ATOM 705 O O . ILE A 1 87 ? -7.600 -18.616 3.110 1.00 88.88 87 ILE A O 1
ATOM 709 N N . VAL A 1 88 ? -6.536 -20.455 2.378 1.00 89.75 88 VAL A N 1
ATOM 710 C CA . VAL A 1 88 ? -5.642 -20.539 3.541 1.00 89.75 88 VAL A CA 1
ATOM 711 C C . VAL A 1 88 ? -4.682 -19.351 3.585 1.00 89.75 88 VAL A C 1
ATOM 713 O O . VAL A 1 88 ? -4.496 -18.784 4.658 1.00 89.75 88 VAL A O 1
ATOM 716 N N . SER A 1 89 ? -4.127 -18.921 2.448 1.00 87.38 89 SER A N 1
ATOM 717 C CA . SER A 1 89 ? -3.267 -17.730 2.397 1.00 87.38 89 SER A CA 1
ATOM 718 C C . SER A 1 89 ? -4.020 -16.462 2.798 1.00 87.38 89 SER A C 1
ATOM 720 O O . SER A 1 89 ? -3.508 -15.706 3.619 1.00 87.38 89 SER A O 1
ATOM 722 N N . ILE A 1 90 ? -5.254 -16.254 2.321 1.00 86.94 90 ILE A N 1
ATOM 723 C CA . ILE A 1 90 ? -6.077 -15.102 2.728 1.00 86.94 90 ILE A CA 1
ATOM 724 C C . ILE A 1 90 ? -6.358 -15.122 4.230 1.00 86.94 90 ILE A C 1
ATOM 726 O O . ILE A 1 90 ? -6.193 -14.098 4.891 1.00 86.94 90 ILE A O 1
ATOM 730 N N . LEU A 1 91 ? -6.763 -16.269 4.784 1.00 89.31 91 LEU A N 1
ATOM 731 C CA . LEU A 1 91 ? -7.024 -16.392 6.222 1.00 89.31 91 LEU A CA 1
ATOM 732 C C . LEU A 1 91 ? -5.766 -16.109 7.040 1.00 89.31 91 LEU A C 1
ATOM 734 O O . LEU A 1 91 ? -5.812 -15.380 8.028 1.00 89.31 91 LEU A O 1
ATOM 738 N N . MET A 1 92 ? -4.638 -16.664 6.614 1.00 88.06 92 MET A N 1
ATOM 739 C CA . MET A 1 92 ? -3.365 -16.521 7.296 1.00 88.06 92 MET A CA 1
ATOM 740 C C . MET A 1 92 ? -2.841 -15.084 7.262 1.00 88.06 92 MET A C 1
ATOM 742 O O . MET A 1 92 ? -2.449 -14.559 8.303 1.00 88.06 92 MET A O 1
ATOM 746 N N . ILE A 1 93 ? -2.886 -14.434 6.096 1.00 85.56 93 ILE A N 1
ATOM 747 C CA . ILE A 1 93 ? -2.537 -13.018 5.948 1.00 85.56 93 ILE A CA 1
ATOM 748 C C . ILE A 1 93 ? -3.486 -12.170 6.798 1.00 85.56 93 ILE A C 1
ATOM 750 O O . ILE A 1 93 ? -3.014 -11.333 7.557 1.00 85.56 93 ILE A O 1
ATOM 754 N N . GLY A 1 94 ? -4.797 -12.430 6.761 1.00 85.38 94 GLY A N 1
ATOM 755 C CA . GLY A 1 94 ? -5.781 -11.702 7.564 1.00 85.38 94 GLY A CA 1
ATOM 756 C C . GLY A 1 94 ? -5.521 -11.788 9.072 1.00 85.38 94 GLY A C 1
ATOM 757 O O . GLY A 1 94 ? -5.514 -10.763 9.754 1.00 85.38 94 GLY A O 1
ATOM 758 N N . LEU A 1 95 ? -5.246 -12.989 9.593 1.00 87.62 95 LEU A N 1
ATOM 759 C CA . LEU A 1 95 ? -4.897 -13.197 11.005 1.00 87.62 95 LEU A CA 1
ATOM 760 C C . LEU A 1 95 ? -3.584 -12.505 11.377 1.00 87.62 95 LEU A C 1
ATOM 762 O O . LEU A 1 95 ? -3.496 -11.862 12.424 1.00 87.62 95 LEU A O 1
ATOM 766 N N . LEU A 1 96 ? -2.572 -12.614 10.517 1.00 86.75 96 LEU A N 1
ATOM 767 C CA . LEU A 1 96 ? -1.280 -11.986 10.745 1.00 86.75 96 LEU A CA 1
ATOM 768 C C . LEU A 1 96 ? -1.394 -10.456 10.743 1.00 86.75 96 LEU A C 1
ATOM 770 O O . LEU A 1 96 ? -0.835 -9.802 11.620 1.00 86.75 96 LEU A O 1
ATOM 774 N N . THR A 1 97 ? -2.141 -9.884 9.799 1.00 82.75 97 THR A N 1
ATOM 775 C CA . THR A 1 97 ? -2.394 -8.441 9.723 1.00 82.75 97 THR A CA 1
ATOM 776 C C . THR A 1 97 ? -3.144 -7.942 10.955 1.00 82.75 97 THR A C 1
ATOM 778 O O . THR A 1 97 ? -2.770 -6.900 11.488 1.00 82.75 97 THR A O 1
ATOM 781 N N . ALA A 1 98 ? -4.141 -8.685 11.450 1.00 84.69 98 ALA A N 1
ATOM 782 C CA . ALA A 1 98 ? -4.836 -8.339 12.691 1.00 84.69 98 ALA A CA 1
ATOM 783 C C . ALA A 1 98 ? -3.870 -8.320 13.889 1.00 84.69 98 ALA A C 1
ATOM 785 O O . ALA A 1 98 ? -3.803 -7.332 14.616 1.00 84.69 98 ALA A O 1
ATOM 786 N N . PHE A 1 99 ? -3.046 -9.362 14.030 1.00 86.62 99 PHE A N 1
ATOM 787 C CA . PHE A 1 99 ? -2.051 -9.449 15.099 1.00 86.62 99 PHE A CA 1
ATOM 788 C C . PHE A 1 99 ? -1.005 -8.324 15.034 1.00 86.62 99 PHE A C 1
ATOM 790 O O . PHE A 1 99 ? -0.703 -7.692 16.045 1.00 86.62 99 PHE A O 1
ATOM 797 N N . ILE A 1 100 ? -0.466 -8.036 13.845 1.00 84.81 100 ILE A N 1
ATOM 798 C CA . ILE A 1 100 ? 0.490 -6.937 13.641 1.00 84.81 100 ILE A CA 1
ATOM 799 C C . ILE A 1 100 ? -0.168 -5.584 13.935 1.00 84.81 100 ILE A C 1
ATOM 801 O O . ILE A 1 100 ? 0.477 -4.721 14.528 1.00 84.81 100 ILE A O 1
ATOM 805 N N . GLY A 1 101 ? -1.435 -5.398 13.554 1.00 80.19 101 GLY A N 1
ATOM 806 C CA . GLY A 1 101 ? -2.205 -4.190 13.853 1.00 80.19 101 GLY A CA 1
ATOM 807 C C . GLY A 1 101 ? -2.341 -3.946 15.357 1.00 80.19 101 GLY A C 1
ATOM 808 O O . GLY A 1 101 ? -2.041 -2.847 15.830 1.00 80.19 101 GLY A O 1
ATOM 809 N N . ASP A 1 102 ? -2.693 -4.986 16.115 1.00 85.06 102 ASP A N 1
ATOM 810 C CA . ASP A 1 102 ? -2.793 -4.912 17.575 1.00 85.06 102 ASP A CA 1
ATOM 811 C C . ASP A 1 102 ? -1.436 -4.604 18.219 1.00 85.06 102 ASP A C 1
ATOM 813 O O . ASP A 1 102 ? -1.342 -3.724 19.081 1.00 85.06 102 ASP A O 1
ATOM 817 N N . LEU A 1 103 ? -0.363 -5.271 17.777 1.00 85.56 103 LEU A N 1
ATOM 818 C CA . LEU A 1 103 ? 0.992 -4.994 18.259 1.00 85.56 103 LEU A CA 1
ATOM 819 C C . LEU A 1 103 ? 1.433 -3.560 17.946 1.00 85.56 103 LEU A C 1
ATOM 821 O O . LEU A 1 103 ? 2.016 -2.902 18.809 1.00 85.56 103 LEU A O 1
ATOM 825 N N . ALA A 1 104 ? 1.143 -3.063 16.741 1.00 80.88 104 ALA A N 1
ATOM 826 C CA . ALA A 1 104 ? 1.472 -1.701 16.338 1.00 80.88 104 ALA A CA 1
ATOM 827 C C . ALA A 1 104 ? 0.742 -0.666 17.206 1.00 80.88 104 ALA A C 1
ATOM 829 O O . ALA A 1 104 ? 1.364 0.311 17.625 1.00 80.88 104 ALA A O 1
ATOM 830 N N . SER A 1 105 ? -0.536 -0.894 17.535 1.00 77.19 105 SER A N 1
ATOM 831 C CA . SER A 1 105 ? -1.294 -0.022 18.445 1.00 77.19 105 SER A CA 1
ATOM 832 C C . SER A 1 105 ? -0.691 -0.012 19.855 1.00 77.19 105 SER A C 1
ATOM 834 O O . SER A 1 105 ? -0.384 1.060 20.379 1.00 77.19 105 SER A O 1
ATOM 836 N N . HIS A 1 106 ? -0.399 -1.182 20.437 1.00 84.81 106 HIS A N 1
ATOM 837 C CA . HIS A 1 106 ? 0.210 -1.272 21.773 1.00 84.81 106 HIS A CA 1
ATOM 838 C C . HIS A 1 106 ? 1.607 -0.634 21.825 1.00 84.81 106 HIS A C 1
ATOM 840 O O . HIS A 1 106 ? 1.955 0.069 22.782 1.00 84.81 106 HIS A O 1
ATOM 846 N N . PHE A 1 107 ? 2.414 -0.847 20.785 1.00 82.88 107 PHE A N 1
ATOM 847 C CA . PHE A 1 107 ? 3.719 -0.209 20.636 1.00 82.88 107 PHE A CA 1
ATOM 848 C C . PHE A 1 107 ? 3.591 1.316 20.524 1.00 82.88 107 PHE A C 1
ATOM 850 O O . PHE A 1 107 ? 4.304 2.044 21.219 1.00 82.88 107 PHE A O 1
ATOM 857 N N . GLY A 1 108 ? 2.633 1.797 19.726 1.00 77.19 108 GLY A N 1
ATOM 858 C CA . GLY A 1 108 ? 2.298 3.214 19.610 1.00 77.19 108 GLY A CA 1
ATOM 859 C C . GLY A 1 108 ? 1.946 3.833 20.963 1.00 77.19 108 GLY A C 1
ATOM 860 O O . GLY A 1 108 ? 2.551 4.834 21.347 1.00 77.19 108 GLY A O 1
ATOM 861 N N . CYS A 1 109 ? 1.076 3.184 21.745 1.00 77.94 109 CYS A N 1
ATOM 862 C CA . CYS A 1 109 ? 0.745 3.623 23.104 1.00 77.94 109 CYS A CA 1
ATOM 863 C C . CYS A 1 109 ? 1.975 3.687 24.026 1.00 77.94 109 CYS A C 1
ATOM 865 O O . CYS A 1 109 ? 2.113 4.639 24.792 1.00 77.94 109 CYS A O 1
ATOM 867 N N . THR A 1 110 ? 2.887 2.714 23.935 1.00 82.56 110 THR A N 1
ATOM 868 C CA . THR A 1 110 ? 4.086 2.640 24.794 1.00 82.56 110 THR A CA 1
ATOM 869 C C . THR A 1 110 ? 5.080 3.769 24.502 1.00 82.56 110 THR A C 1
ATOM 871 O O . THR A 1 110 ? 5.754 4.258 25.406 1.00 82.56 110 THR A O 1
ATOM 874 N N . ILE A 1 111 ? 5.156 4.209 23.245 1.00 83.44 111 ILE A N 1
ATOM 875 C CA . ILE A 1 111 ? 6.058 5.285 22.799 1.00 83.44 111 ILE A CA 1
ATOM 876 C C . ILE A 1 111 ? 5.385 6.667 22.876 1.00 83.44 111 ILE A C 1
ATOM 878 O O . ILE A 1 111 ? 6.048 7.693 22.731 1.00 83.44 111 ILE A O 1
ATOM 882 N N . GLY A 1 112 ? 4.078 6.728 23.145 1.00 80.56 112 GLY A N 1
ATOM 883 C CA . GLY A 1 112 ? 3.312 7.978 23.134 1.00 80.56 112 GLY A CA 1
ATOM 884 C C . GLY A 1 112 ? 2.975 8.470 21.720 1.00 80.56 112 GLY A C 1
ATOM 885 O O . GLY A 1 112 ? 2.750 9.667 21.504 1.00 80.56 112 GLY A O 1
ATOM 886 N N . LEU A 1 113 ? 2.948 7.561 20.741 1.00 83.00 113 LEU A N 1
ATOM 887 C CA . LEU A 1 113 ? 2.471 7.849 19.394 1.00 83.00 113 LEU A CA 1
ATOM 888 C C . LEU A 1 113 ? 0.944 7.825 19.344 1.00 83.00 113 LEU A C 1
ATOM 890 O O . LEU A 1 113 ? 0.316 6.888 19.831 1.00 83.00 113 LEU A O 1
ATOM 894 N N . LYS A 1 114 ? 0.336 8.858 18.746 1.00 83.31 114 LYS A N 1
ATOM 895 C CA . LYS A 1 114 ? -1.111 8.862 18.486 1.00 83.31 114 LYS A CA 1
ATOM 896 C C . LYS A 1 114 ? -1.455 7.784 17.461 1.00 83.31 114 LYS A C 1
ATOM 898 O O . LYS A 1 114 ? -0.742 7.642 16.469 1.00 83.31 114 LYS A O 1
ATOM 903 N N . ASP A 1 115 ? -2.586 7.108 17.644 1.00 79.94 115 ASP A N 1
ATOM 904 C CA . ASP A 1 115 ? -3.026 6.013 16.765 1.00 79.94 115 ASP A CA 1
ATOM 905 C C . ASP A 1 115 ? -3.095 6.418 15.286 1.00 79.94 115 ASP A C 1
ATOM 907 O O . ASP A 1 115 ? -2.695 5.649 14.415 1.00 79.94 115 ASP A O 1
ATOM 911 N N . SER A 1 116 ? -3.516 7.655 14.989 1.00 81.25 116 SER A N 1
ATOM 912 C CA . SER A 1 116 ? -3.543 8.183 13.619 1.00 81.25 116 SER A CA 1
ATOM 913 C C . SER A 1 116 ? -2.150 8.267 12.984 1.00 81.25 116 SER A C 1
ATOM 915 O O . SER A 1 116 ? -1.987 7.938 11.811 1.00 81.25 116 SER A O 1
ATOM 917 N N . VAL A 1 117 ? -1.130 8.652 13.755 1.00 85.00 117 VAL A N 1
ATOM 918 C CA . VAL A 1 117 ? 0.264 8.724 13.291 1.00 85.00 117 VAL A CA 1
ATOM 919 C C . VAL A 1 117 ? 0.837 7.320 13.125 1.00 85.00 117 VAL A C 1
ATOM 921 O O . VAL A 1 117 ? 1.453 7.025 12.102 1.00 85.00 117 VAL A O 1
ATOM 924 N N . THR A 1 118 ? 0.569 6.427 14.080 1.00 84.56 118 THR A N 1
ATOM 925 C CA . THR A 1 118 ? 0.964 5.015 14.000 1.00 84.56 118 THR A CA 1
ATOM 926 C C . THR A 1 118 ? 0.383 4.343 12.752 1.00 84.56 118 THR A C 1
ATOM 928 O O . THR A 1 118 ? 1.107 3.651 12.034 1.00 84.56 118 THR A O 1
ATOM 931 N N . ALA A 1 119 ? -0.890 4.595 12.438 1.00 82.75 119 ALA A N 1
ATOM 932 C CA . ALA A 1 119 ? -1.552 4.050 11.256 1.00 82.75 119 ALA A CA 1
ATOM 933 C C . ALA A 1 119 ? -0.944 4.577 9.943 1.00 82.75 119 ALA A C 1
ATOM 935 O O . ALA A 1 119 ? -0.639 3.792 9.045 1.00 82.75 119 ALA A O 1
ATOM 936 N N . VAL A 1 120 ? -0.720 5.892 9.836 1.00 84.94 120 VAL A N 1
ATOM 937 C CA . VAL A 1 120 ? -0.168 6.517 8.619 1.00 84.94 120 VAL A CA 1
ATOM 938 C C . VAL A 1 120 ? 1.296 6.129 8.374 1.00 84.94 120 VAL A C 1
ATOM 940 O O . VAL A 1 120 ? 1.721 6.064 7.222 1.00 84.94 120 VAL A O 1
ATOM 943 N N . VAL A 1 121 ? 2.069 5.861 9.430 1.00 85.25 121 VAL A N 1
ATOM 944 C CA . VAL A 1 121 ? 3.501 5.548 9.312 1.00 85.25 121 VAL A CA 1
ATOM 945 C C . VAL A 1 121 ? 3.763 4.052 9.241 1.00 85.25 121 VAL A C 1
ATOM 947 O O . VAL A 1 121 ? 4.436 3.614 8.319 1.00 85.25 121 VAL A O 1
ATOM 950 N N . PHE A 1 122 ? 3.274 3.261 10.195 1.00 82.31 122 PHE A N 1
ATOM 951 C CA . PHE A 1 122 ? 3.651 1.849 10.295 1.00 82.31 122 PHE A CA 1
ATOM 952 C C . PHE A 1 122 ? 2.716 0.947 9.502 1.00 82.31 122 PHE A C 1
ATOM 954 O O . PHE A 1 122 ? 3.182 0.131 8.710 1.00 82.31 122 PHE A O 1
ATOM 961 N N . VAL A 1 123 ? 1.403 1.114 9.679 1.00 82.50 123 VAL A N 1
ATOM 962 C CA . VAL A 1 123 ? 0.413 0.244 9.029 1.00 82.50 123 VAL A CA 1
ATOM 963 C C . VAL A 1 123 ? 0.403 0.493 7.521 1.00 82.50 123 VAL A C 1
ATOM 965 O O . VAL A 1 123 ? 0.582 -0.444 6.747 1.00 82.50 123 VAL A O 1
ATOM 968 N N . ALA A 1 124 ? 0.287 1.756 7.097 1.00 84.19 124 ALA A N 1
ATOM 969 C CA . ALA A 1 124 ? 0.244 2.101 5.676 1.00 84.19 124 ALA A CA 1
ATOM 970 C C . ALA A 1 124 ? 1.550 1.767 4.932 1.00 84.19 124 ALA A C 1
ATOM 972 O O . ALA A 1 124 ? 1.508 1.333 3.781 1.00 84.19 124 ALA A O 1
ATOM 973 N N . LEU A 1 125 ? 2.715 1.943 5.570 1.00 84.62 125 LEU A N 1
ATOM 974 C CA . LEU A 1 125 ? 4.004 1.556 4.986 1.00 84.62 125 LEU A CA 1
ATOM 975 C C . LEU A 1 125 ? 4.119 0.035 4.877 1.00 84.62 125 LEU A C 1
ATOM 977 O O . LEU A 1 125 ? 4.518 -0.465 3.827 1.00 84.62 125 LEU A O 1
ATOM 981 N N . GLY A 1 126 ? 3.731 -0.688 5.932 1.00 80.62 126 GLY A N 1
ATOM 982 C CA . GLY A 1 126 ? 3.788 -2.147 5.983 1.00 80.62 126 GLY A CA 1
ATOM 983 C C . GLY A 1 126 ? 2.987 -2.826 4.872 1.00 80.62 126 GLY A C 1
ATOM 984 O O . GLY A 1 126 ? 3.432 -3.845 4.351 1.00 80.62 126 GLY A O 1
ATOM 985 N N . THR A 1 127 ? 1.860 -2.242 4.454 1.00 82.31 127 THR A N 1
ATOM 986 C CA . THR A 1 127 ? 1.069 -2.746 3.320 1.00 82.31 127 THR A CA 1
ATOM 987 C C . THR A 1 127 ? 1.578 -2.231 1.971 1.00 82.31 127 THR A C 1
ATOM 989 O O . THR A 1 127 ? 1.675 -2.993 1.014 1.00 82.31 127 THR A O 1
ATOM 992 N N . SER A 1 128 ? 1.946 -0.949 1.876 1.00 86.94 128 SER A N 1
ATOM 993 C CA . SER A 1 128 ? 2.240 -0.311 0.581 1.00 86.94 128 SER A CA 1
ATOM 994 C C . SER A 1 128 ? 3.643 -0.604 0.044 1.00 86.94 128 SER A C 1
ATOM 996 O O . SER A 1 128 ? 3.864 -0.524 -1.165 1.00 86.94 128 SER A O 1
ATOM 998 N N . VAL A 1 129 ? 4.618 -0.915 0.906 1.00 86.06 129 VAL A N 1
ATOM 999 C CA . VAL A 1 129 ? 5.989 -1.235 0.470 1.00 86.06 129 VAL A CA 1
ATOM 1000 C C . VAL A 1 129 ? 6.035 -2.551 -0.320 1.00 86.06 129 VAL A C 1
ATOM 1002 O O . VAL A 1 129 ? 6.546 -2.520 -1.444 1.00 86.06 129 VAL A O 1
ATOM 1005 N N . PRO A 1 130 ? 5.474 -3.676 0.172 1.00 80.88 130 PRO A N 1
ATOM 1006 C CA . PRO A 1 130 ? 5.354 -4.901 -0.620 1.00 80.88 130 PRO A CA 1
ATOM 1007 C C . PRO A 1 130 ? 4.619 -4.684 -1.949 1.00 80.88 130 PRO A C 1
ATOM 1009 O O . PRO A 1 130 ? 5.128 -5.085 -2.996 1.00 80.88 130 PRO A O 1
ATOM 1012 N N . ASP A 1 131 ? 3.492 -3.963 -1.932 1.00 85.81 131 ASP A N 1
ATOM 1013 C CA . ASP A 1 131 ? 2.730 -3.621 -3.142 1.00 85.81 131 ASP A CA 1
ATOM 1014 C C . ASP A 1 131 ? 3.569 -2.826 -4.150 1.00 85.81 131 ASP A C 1
ATOM 1016 O O . ASP A 1 131 ? 3.501 -3.058 -5.360 1.00 85.81 131 ASP A O 1
ATOM 1020 N N . THR A 1 132 ? 4.396 -1.897 -3.664 1.00 87.50 132 THR A N 1
ATOM 1021 C CA . THR A 1 132 ? 5.300 -1.104 -4.505 1.00 87.50 132 THR A CA 1
ATOM 1022 C C . THR A 1 132 ? 6.352 -1.992 -5.165 1.00 87.50 132 THR A C 1
ATOM 1024 O O . THR A 1 132 ? 6.619 -1.833 -6.358 1.00 87.50 132 THR A O 1
ATOM 1027 N N . PHE A 1 133 ? 6.931 -2.946 -4.431 1.00 86.19 133 PHE A N 1
ATOM 1028 C CA . PHE A 1 133 ? 7.892 -3.894 -4.998 1.00 86.19 133 PHE A CA 1
ATOM 1029 C C . PHE A 1 133 ? 7.241 -4.828 -6.019 1.00 86.19 133 PHE A C 1
ATOM 1031 O O . PHE A 1 133 ? 7.777 -4.966 -7.117 1.00 86.19 133 PHE A O 1
ATOM 1038 N N . ALA A 1 134 ? 6.064 -5.381 -5.721 1.00 83.81 134 ALA A N 1
ATOM 1039 C CA . ALA A 1 134 ? 5.306 -6.195 -6.671 1.00 83.81 134 ALA A CA 1
ATOM 1040 C C . ALA A 1 134 ? 4.979 -5.405 -7.953 1.00 83.81 134 ALA A C 1
ATOM 1042 O O . ALA A 1 134 ? 5.211 -5.882 -9.063 1.00 83.81 134 ALA A O 1
ATOM 1043 N N . SER A 1 135 ? 4.543 -4.149 -7.811 1.00 88.25 135 SER A N 1
ATOM 1044 C CA . SER A 1 135 ? 4.252 -3.258 -8.943 1.00 88.25 135 SER A CA 1
ATOM 1045 C C . SER A 1 135 ? 5.503 -2.909 -9.751 1.00 88.25 135 SER A C 1
ATOM 1047 O O . SER A 1 135 ? 5.428 -2.820 -10.978 1.00 88.25 135 SER A O 1
ATOM 1049 N N . LYS A 1 136 ? 6.655 -2.721 -9.090 1.00 87.62 136 LYS A N 1
ATOM 1050 C CA . LYS A 1 136 ? 7.952 -2.502 -9.748 1.00 87.62 136 LYS A CA 1
ATOM 1051 C C . LYS A 1 136 ? 8.339 -3.725 -10.575 1.00 87.62 136 LYS A C 1
ATOM 1053 O O . LYS A 1 136 ? 8.662 -3.551 -11.744 1.00 87.62 136 LYS A O 1
ATOM 1058 N N . VAL A 1 137 ? 8.293 -4.920 -9.982 1.00 83.50 137 VAL A N 1
ATOM 1059 C CA . VAL A 1 137 ? 8.639 -6.182 -10.657 1.00 83.50 137 VAL A CA 1
ATOM 1060 C C . VAL A 1 137 ? 7.731 -6.402 -11.869 1.00 83.50 137 VAL A C 1
ATOM 1062 O O . VAL A 1 137 ? 8.230 -6.633 -12.970 1.00 83.50 137 VAL A O 1
ATOM 1065 N N . ALA A 1 138 ? 6.419 -6.208 -11.706 1.00 85.81 138 ALA A N 1
ATOM 1066 C CA . ALA A 1 138 ? 5.459 -6.287 -12.804 1.00 85.81 138 ALA A CA 1
ATOM 1067 C C . ALA A 1 138 ? 5.766 -5.276 -13.925 1.00 85.81 138 ALA A C 1
ATOM 1069 O O . ALA A 1 138 ? 5.701 -5.624 -15.098 1.00 85.81 138 ALA A O 1
ATOM 1070 N N . ALA A 1 139 ? 6.153 -4.042 -13.584 1.00 86.94 139 ALA A N 1
ATOM 1071 C CA . ALA A 1 139 ? 6.508 -3.022 -14.573 1.00 86.94 139 ALA A CA 1
ATOM 1072 C C . ALA A 1 139 ? 7.831 -3.304 -15.301 1.00 86.94 139 ALA A C 1
ATOM 1074 O O . ALA A 1 139 ? 7.998 -2.877 -16.437 1.00 86.94 139 ALA A O 1
ATOM 1075 N N . THR A 1 140 ? 8.791 -3.970 -14.654 1.00 84.31 140 THR A N 1
ATOM 1076 C CA . THR A 1 140 ? 10.075 -4.325 -15.281 1.00 84.31 140 THR A CA 1
ATOM 1077 C C . THR A 1 140 ? 9.982 -5.567 -16.160 1.00 84.31 140 THR A C 1
ATOM 1079 O O . THR A 1 140 ? 10.754 -5.690 -17.105 1.00 84.31 140 THR A O 1
ATOM 1082 N N . GLN A 1 141 ? 9.059 -6.481 -15.853 1.00 81.75 141 GLN A N 1
ATOM 1083 C CA . GLN A 1 141 ? 8.888 -7.744 -16.577 1.00 81.75 141 GLN A CA 1
ATOM 1084 C C . GLN A 1 141 ? 7.880 -7.655 -17.734 1.00 81.75 141 GLN A C 1
ATOM 1086 O O . GLN A 1 141 ? 7.896 -8.507 -18.622 1.00 81.75 141 GLN A O 1
ATOM 1091 N N . ASP A 1 142 ? 7.015 -6.641 -17.739 1.00 80.00 142 ASP A N 1
ATOM 1092 C CA . ASP A 1 142 ? 6.013 -6.407 -18.778 1.00 80.00 142 ASP A CA 1
ATOM 1093 C C . ASP A 1 142 ? 6.419 -5.226 -19.674 1.00 80.00 142 ASP A C 1
ATOM 1095 O O . ASP A 1 142 ? 6.724 -4.136 -19.192 1.00 80.00 142 ASP A O 1
ATOM 1099 N N . GLN A 1 143 ? 6.381 -5.426 -20.994 1.00 78.44 143 GLN A N 1
ATOM 1100 C CA . GLN A 1 143 ? 6.750 -4.414 -21.988 1.00 78.44 143 GLN A CA 1
ATOM 1101 C C . GLN A 1 143 ? 5.877 -3.152 -21.890 1.00 78.44 143 GLN A C 1
ATOM 1103 O O . GLN A 1 143 ? 6.360 -2.054 -22.172 1.00 78.44 143 GLN A O 1
ATOM 1108 N N . TYR A 1 144 ? 4.607 -3.306 -21.508 1.00 83.06 144 TYR A N 1
ATOM 1109 C CA . TYR A 1 144 ? 3.647 -2.200 -21.418 1.00 83.06 144 TYR A CA 1
ATOM 1110 C C . TYR A 1 144 ? 3.310 -1.814 -19.973 1.00 83.06 144 TYR A C 1
ATOM 1112 O O . TYR A 1 144 ? 2.600 -0.835 -19.753 1.00 83.06 144 TYR A O 1
ATOM 1120 N N . ALA A 1 145 ? 3.856 -2.538 -18.989 1.00 84.81 145 ALA A N 1
ATOM 1121 C CA . ALA A 1 145 ? 3.558 -2.378 -17.565 1.00 84.81 145 ALA A CA 1
ATOM 1122 C C . ALA A 1 145 ? 2.052 -2.409 -17.219 1.00 84.81 145 ALA A C 1
ATOM 1124 O O . ALA A 1 145 ? 1.647 -1.888 -16.174 1.00 84.81 145 ALA A O 1
ATOM 1125 N N . ASP A 1 146 ? 1.226 -3.061 -18.041 1.00 86.94 146 ASP A N 1
ATOM 1126 C CA . ASP A 1 146 ? -0.219 -3.180 -17.821 1.00 86.94 146 ASP A CA 1
ATOM 1127 C C . ASP A 1 146 ? -0.499 -3.958 -16.529 1.00 86.94 146 ASP A C 1
ATOM 1129 O O . ASP A 1 146 ? -1.360 -3.580 -15.727 1.00 86.94 146 ASP A O 1
ATOM 1133 N N . ALA A 1 147 ? 0.306 -4.993 -16.262 1.00 85.44 147 ALA A N 1
ATOM 1134 C CA . ALA A 1 147 ? 0.246 -5.753 -15.016 1.00 85.44 147 ALA A CA 1
ATOM 1135 C C . ALA A 1 147 ? 0.494 -4.875 -13.771 1.00 85.44 147 ALA A C 1
ATOM 1137 O O . ALA A 1 147 ? -0.153 -5.058 -12.737 1.00 85.44 147 ALA A O 1
ATOM 1138 N N . SER A 1 148 ? 1.384 -3.882 -13.873 1.00 88.12 148 SER A N 1
ATOM 1139 C CA . SER A 1 148 ? 1.674 -2.944 -12.781 1.00 88.12 148 SER A CA 1
ATOM 1140 C C . SER A 1 148 ? 0.471 -2.049 -12.474 1.00 88.12 148 SER A C 1
ATOM 1142 O O . SER A 1 148 ? 0.116 -1.858 -11.310 1.00 88.12 148 SER A O 1
ATOM 1144 N N . ILE A 1 149 ? -0.215 -1.558 -13.516 1.00 87.50 149 ILE A N 1
ATOM 1145 C CA . ILE A 1 149 ? -1.435 -0.750 -13.368 1.00 87.50 149 ILE A CA 1
ATOM 1146 C C . ILE A 1 149 ? -2.538 -1.565 -12.690 1.00 87.50 149 ILE A C 1
ATOM 1148 O O . ILE A 1 149 ? -3.204 -1.057 -11.782 1.00 87.50 149 ILE A O 1
ATOM 1152 N N . GLY A 1 150 ? -2.711 -2.824 -13.105 1.00 87.94 150 GLY A N 1
ATOM 1153 C CA . GLY A 1 150 ? -3.659 -3.751 -12.490 1.00 87.94 150 GLY A CA 1
ATOM 1154 C C . GLY A 1 150 ? -3.387 -3.952 -11.000 1.00 87.94 150 GLY A C 1
ATOM 1155 O O . GLY A 1 150 ? -4.311 -3.836 -10.196 1.00 87.94 150 GLY A O 1
ATOM 1156 N N . ASN A 1 151 ? -2.122 -4.163 -10.623 1.00 87.56 151 ASN A N 1
ATOM 1157 C CA . ASN A 1 151 ? -1.730 -4.350 -9.227 1.00 87.56 151 ASN A CA 1
ATOM 1158 C C . ASN A 1 151 ? -2.001 -3.100 -8.372 1.00 87.56 151 ASN A C 1
ATOM 1160 O O . ASN A 1 151 ? -2.715 -3.182 -7.375 1.00 87.56 151 ASN A O 1
ATOM 1164 N N . VAL A 1 152 ? -1.509 -1.928 -8.796 1.00 87.75 152 VAL A N 1
ATOM 1165 C CA . VAL A 1 152 ? -1.669 -0.664 -8.047 1.00 87.75 152 VAL A CA 1
ATOM 1166 C C . VAL A 1 152 ? -3.138 -0.256 -7.924 1.00 87.75 152 VAL A C 1
ATOM 1168 O O . VAL A 1 152 ? -3.574 0.229 -6.878 1.00 87.75 152 VAL A O 1
ATOM 1171 N N . THR A 1 153 ? -3.918 -0.414 -8.994 1.00 89.19 153 THR A N 1
ATOM 1172 C CA . THR A 1 153 ? -5.339 -0.037 -8.985 1.00 89.19 153 THR A CA 1
ATOM 1173 C C . THR A 1 153 ? -6.156 -1.035 -8.170 1.00 89.19 153 THR A C 1
ATOM 1175 O O . THR A 1 153 ? -7.016 -0.632 -7.387 1.00 89.19 153 THR A O 1
ATOM 1178 N N . GLY A 1 154 ? -5.867 -2.329 -8.321 1.00 89.69 154 GLY A N 1
ATOM 1179 C CA . GLY A 1 154 ? -6.539 -3.407 -7.606 1.00 89.69 154 GLY A CA 1
ATOM 1180 C C . GLY A 1 154 ? -6.320 -3.336 -6.097 1.00 89.69 154 GLY A C 1
ATOM 1181 O O . GLY A 1 154 ? -7.300 -3.368 -5.351 1.00 89.69 154 GLY A O 1
ATOM 1182 N N . SER A 1 155 ? -5.074 -3.174 -5.636 1.00 87.94 155 SER A N 1
ATOM 1183 C CA . SER A 1 155 ? -4.777 -3.145 -4.197 1.00 87.94 155 SER A CA 1
ATOM 1184 C C . SER A 1 155 ? -5.415 -1.936 -3.501 1.00 87.94 155 SER A C 1
ATOM 1186 O O . SER A 1 155 ? -6.054 -2.079 -2.457 1.00 87.94 155 SER A O 1
ATOM 1188 N N . ASN A 1 156 ? -5.380 -0.757 -4.131 1.00 89.06 156 ASN A N 1
ATOM 1189 C CA . ASN A 1 156 ? -6.058 0.434 -3.613 1.00 89.06 156 ASN A CA 1
ATOM 1190 C C . ASN A 1 156 ? -7.588 0.296 -3.612 1.00 89.06 156 ASN A C 1
ATOM 1192 O O . ASN A 1 156 ? -8.241 0.715 -2.653 1.00 89.06 156 ASN A O 1
ATOM 1196 N N . ALA A 1 157 ? -8.171 -0.308 -4.651 1.00 90.81 157 ALA A N 1
ATOM 1197 C CA . ALA A 1 157 ? -9.608 -0.568 -4.699 1.00 90.81 157 ALA A CA 1
ATOM 1198 C C . ALA A 1 157 ? -10.041 -1.516 -3.570 1.00 90.81 157 ALA A C 1
ATOM 1200 O O . ALA A 1 157 ? -11.033 -1.245 -2.894 1.00 90.81 157 ALA A O 1
ATOM 1201 N N . VAL A 1 158 ? -9.280 -2.583 -3.315 1.00 89.31 158 VAL A N 1
ATOM 1202 C CA . VAL A 1 158 ? -9.530 -3.500 -2.194 1.00 89.31 158 VAL A CA 1
ATOM 1203 C C . VAL A 1 158 ? -9.439 -2.763 -0.855 1.00 89.31 158 VAL A C 1
ATOM 1205 O O . VAL A 1 158 ? -10.354 -2.892 -0.045 1.00 89.31 158 VAL A O 1
ATOM 1208 N N . ASN A 1 159 ? -8.424 -1.925 -0.637 1.00 87.75 159 ASN A N 1
ATOM 1209 C CA . ASN A 1 159 ? -8.277 -1.172 0.616 1.00 87.75 159 ASN A CA 1
ATOM 1210 C C . ASN A 1 159 ? -9.470 -0.241 0.892 1.00 87.75 159 ASN A C 1
ATOM 1212 O O . ASN A 1 159 ? -9.989 -0.202 2.009 1.00 87.75 159 ASN A O 1
ATOM 1216 N N . VAL A 1 160 ? -9.941 0.485 -0.125 1.00 89.06 160 VAL A N 1
ATOM 1217 C CA . VAL A 1 160 ? -11.047 1.441 0.033 1.00 89.06 160 VAL A CA 1
ATOM 1218 C C . VAL A 1 160 ? -12.398 0.729 0.102 1.00 89.06 160 VAL A C 1
ATOM 1220 O O . VAL A 1 160 ? -13.170 0.962 1.033 1.00 89.06 160 VAL A O 1
ATOM 1223 N N . PHE A 1 161 ? -12.706 -0.144 -0.859 1.00 90.31 161 PHE A N 1
ATOM 1224 C CA . PHE A 1 161 ? -14.031 -0.758 -0.957 1.00 90.31 161 PHE A CA 1
ATOM 1225 C C . PHE A 1 161 ? -14.210 -1.931 0.002 1.00 90.31 161 PHE A C 1
ATOM 1227 O O . PHE A 1 161 ? -15.243 -2.015 0.665 1.00 90.31 161 PHE A O 1
ATOM 1234 N N . LEU A 1 162 ? -13.227 -2.828 0.095 1.00 88.81 162 LEU A N 1
ATOM 1235 C CA . LEU A 1 162 ? -13.320 -3.992 0.977 1.00 88.81 162 LEU A CA 1
ATOM 1236 C C . LEU A 1 162 ? -12.819 -3.669 2.383 1.00 88.81 162 LEU A C 1
ATOM 1238 O O . LEU A 1 162 ? -13.514 -3.981 3.341 1.00 88.81 162 LEU A O 1
ATOM 1242 N N . GLY A 1 163 ? -11.673 -2.998 2.520 1.00 86.00 163 GLY A N 1
ATOM 1243 C CA . GLY A 1 163 ? -11.120 -2.643 3.829 1.00 86.00 163 GLY A CA 1
ATOM 1244 C C . GLY A 1 163 ? -12.037 -1.698 4.608 1.00 86.00 163 GLY A C 1
ATOM 1245 O O . GLY A 1 163 ? -12.560 -2.057 5.660 1.00 86.00 163 GLY A O 1
ATOM 1246 N N . ILE A 1 164 ? -12.274 -0.497 4.074 1.00 87.88 164 ILE A N 1
ATOM 1247 C CA . ILE A 1 164 ? -13.103 0.518 4.746 1.00 87.88 164 ILE A CA 1
ATOM 1248 C C . ILE A 1 164 ? -14.596 0.280 4.478 1.00 87.88 164 ILE A C 1
ATOM 1250 O O . ILE A 1 164 ? -15.404 0.293 5.407 1.00 87.88 164 ILE A O 1
ATOM 1254 N N . GLY A 1 165 ? -14.980 0.060 3.217 1.00 91.12 165 GLY A N 1
ATOM 1255 C CA . GLY A 1 165 ? -16.386 0.006 2.807 1.00 91.12 165 GLY A CA 1
ATOM 1256 C C . GLY A 1 165 ? -17.183 -1.141 3.437 1.00 91.12 165 GLY A C 1
ATOM 1257 O O . GLY A 1 165 ? -18.284 -0.908 3.944 1.00 91.12 165 GLY A O 1
ATOM 1258 N N . VAL A 1 166 ? -16.642 -2.364 3.464 1.00 92.31 166 VAL A N 1
ATOM 1259 C CA . VAL A 1 166 ? -17.327 -3.513 4.088 1.00 92.31 166 VAL A CA 1
ATOM 1260 C C . VAL A 1 166 ? -17.386 -3.353 5.605 1.00 92.31 166 VAL A C 1
ATOM 1262 O O . VAL A 1 166 ? -18.462 -3.522 6.178 1.00 92.31 166 VAL A O 1
ATOM 1265 N N . ALA A 1 167 ? -16.285 -2.961 6.255 1.00 90.12 167 ALA A N 1
ATOM 1266 C CA . ALA A 1 167 ? -16.258 -2.747 7.703 1.00 90.12 167 ALA A CA 1
ATOM 1267 C C . ALA A 1 167 ? -17.282 -1.687 8.146 1.00 90.12 167 ALA A C 1
ATOM 1269 O O . ALA A 1 167 ? -18.054 -1.915 9.081 1.00 90.12 167 ALA A O 1
ATOM 1270 N N . TRP A 1 168 ? -17.355 -0.561 7.427 1.00 92.44 168 TRP A N 1
ATOM 1271 C CA . TRP A 1 168 ? -18.347 0.483 7.688 1.00 92.44 168 TRP A CA 1
ATOM 1272 C C . TRP A 1 168 ? -19.770 -0.031 7.445 1.00 92.44 168 TRP A C 1
ATOM 1274 O O . TRP A 1 168 ? -20.648 0.176 8.281 1.00 92.44 168 TRP A O 1
ATOM 1284 N N . SER A 1 169 ? -20.008 -0.752 6.348 1.00 94.44 169 SER A N 1
ATOM 1285 C CA . SER A 1 169 ? -21.334 -1.304 6.040 1.00 94.44 169 SER A CA 1
ATOM 1286 C C . SER A 1 169 ? -21.827 -2.250 7.137 1.00 94.44 169 SER A C 1
ATOM 1288 O O . SER A 1 169 ? -22.968 -2.132 7.580 1.00 94.44 169 SER A O 1
ATOM 1290 N N . ILE A 1 170 ? -20.958 -3.139 7.631 1.00 94.81 170 ILE A N 1
ATOM 1291 C CA . ILE A 1 170 ? -21.271 -4.050 8.741 1.00 94.81 170 ILE A CA 1
ATOM 1292 C C . ILE A 1 170 ? -21.616 -3.257 10.008 1.00 94.81 170 ILE A C 1
ATOM 1294 O O . ILE A 1 170 ? -22.654 -3.515 10.619 1.00 94.81 170 ILE A O 1
ATOM 1298 N N . ALA A 1 171 ? -20.798 -2.265 10.378 1.00 93.12 171 ALA A N 1
ATOM 1299 C CA . ALA A 1 171 ? -21.046 -1.434 11.557 1.00 93.12 171 ALA A CA 1
ATOM 1300 C C . ALA A 1 171 ? -22.371 -0.659 11.448 1.00 93.12 171 ALA A C 1
ATOM 1302 O O . ALA A 1 171 ? -23.173 -0.651 12.382 1.00 93.12 171 ALA A O 1
ATOM 1303 N N . ALA A 1 172 ? -22.646 -0.060 10.289 1.00 94.50 172 ALA A N 1
ATOM 1304 C CA . ALA A 1 172 ? -23.876 0.684 10.045 1.00 94.50 172 ALA A CA 1
ATOM 1305 C C . ALA A 1 172 ? -25.123 -0.211 10.143 1.00 94.50 172 ALA A C 1
ATOM 1307 O O . ALA A 1 172 ? -26.099 0.179 10.783 1.00 94.50 172 ALA A O 1
ATOM 1308 N N . ILE A 1 173 ? -25.079 -1.417 9.562 1.00 95.81 173 ILE A N 1
ATOM 1309 C CA . ILE A 1 173 ? -26.172 -2.399 9.649 1.00 95.81 173 ILE A CA 1
ATOM 1310 C C . ILE A 1 173 ? -26.387 -2.838 11.101 1.00 95.81 173 ILE A C 1
ATOM 1312 O O . ILE A 1 173 ? -27.528 -2.891 11.555 1.00 95.81 173 ILE A O 1
ATOM 1316 N N . TYR A 1 174 ? -25.309 -3.114 11.840 1.00 96.25 174 TYR A N 1
ATOM 1317 C CA . TYR A 1 174 ? -25.387 -3.521 13.242 1.00 96.25 174 TYR A CA 1
ATOM 1318 C C . TYR A 1 174 ? -26.047 -2.451 14.124 1.00 96.25 174 TYR A C 1
ATOM 1320 O O . TYR A 1 174 ? -26.984 -2.754 14.862 1.00 96.25 174 TYR A O 1
ATOM 1328 N N . HIS A 1 175 ? -25.619 -1.190 14.020 1.00 95.56 175 HIS A N 1
ATOM 1329 C CA . HIS A 1 175 ? -26.241 -0.103 14.783 1.00 95.56 175 HIS A CA 1
ATOM 1330 C C . HIS A 1 175 ? -27.698 0.125 14.368 1.00 95.56 175 HIS A C 1
ATOM 1332 O O . HIS A 1 175 ? -28.556 0.264 15.237 1.00 95.56 175 HIS A O 1
ATOM 1338 N N . ALA A 1 176 ? -28.003 0.072 13.067 1.00 95.12 176 ALA A N 1
ATOM 1339 C CA . ALA A 1 176 ? -29.374 0.197 12.582 1.00 95.12 176 ALA A CA 1
ATOM 1340 C C . ALA A 1 176 ? -30.287 -0.917 13.127 1.00 95.12 176 ALA A C 1
ATOM 1342 O O . ALA A 1 176 ? -31.418 -0.636 13.524 1.00 95.12 176 ALA A O 1
ATOM 1343 N N . ALA A 1 177 ? -29.794 -2.158 13.206 1.00 96.06 177 ALA A N 1
ATOM 1344 C CA . ALA A 1 177 ? -30.528 -3.285 13.783 1.00 96.06 177 ALA A CA 1
ATOM 1345 C C . ALA A 1 177 ? -30.816 -3.103 15.286 1.00 96.06 177 ALA A C 1
ATOM 1347 O O . ALA A 1 177 ? -31.852 -3.556 15.767 1.00 96.06 177 ALA A O 1
ATOM 1348 N N . ASN A 1 178 ? -29.943 -2.393 16.005 1.00 95.56 178 ASN A N 1
ATOM 1349 C CA . ASN A 1 178 ? -30.111 -2.061 17.423 1.00 95.56 178 ASN A CA 1
ATOM 1350 C C . ASN A 1 178 ? -30.873 -0.742 17.664 1.00 95.56 178 ASN A C 1
ATOM 1352 O O . ASN A 1 178 ? -31.028 -0.323 18.808 1.00 95.56 178 ASN A O 1
ATOM 1356 N N . GLY A 1 179 ? -31.360 -0.078 16.609 1.00 94.44 179 GLY A N 1
ATOM 1357 C CA . GLY A 1 179 ? -32.063 1.205 16.715 1.00 94.44 179 GLY A CA 1
ATOM 1358 C C . GLY A 1 179 ? -31.154 2.404 17.020 1.00 94.44 179 GLY A C 1
ATOM 1359 O O . GLY A 1 179 ? -31.644 3.470 17.390 1.00 94.44 179 GLY A O 1
ATOM 1360 N N . GLU A 1 180 ? -29.841 2.251 16.858 1.00 93.88 180 GLU A N 1
ATOM 1361 C CA . GLU A 1 180 ? -28.839 3.291 17.074 1.00 93.88 180 GLU A CA 1
ATOM 1362 C C . GLU A 1 180 ? -28.378 3.920 15.749 1.00 93.88 180 GLU A C 1
ATOM 1364 O O . GLU A 1 180 ? -28.471 3.328 14.674 1.00 93.88 180 GLU A O 1
ATOM 1369 N N . GLN A 1 181 ? -27.833 5.138 15.817 1.00 90.62 181 GLN A N 1
ATOM 1370 C CA . GLN A 1 181 ? -27.194 5.783 14.667 1.00 90.62 181 GLN A CA 1
ATOM 1371 C C . GLN A 1 181 ? -25.679 5.613 14.731 1.00 90.62 181 GLN A C 1
ATOM 1373 O O . GLN A 1 181 ? -25.042 6.078 15.676 1.00 90.62 181 GLN A O 1
ATOM 1378 N N . PHE A 1 182 ? -25.091 5.037 13.681 1.00 90.94 182 PHE A N 1
ATOM 1379 C CA . PHE A 1 182 ? -23.640 4.964 13.545 1.00 90.94 182 PHE A CA 1
ATOM 1380 C C . PHE A 1 182 ? -23.068 6.330 13.134 1.00 90.94 182 PHE A C 1
ATOM 1382 O O . PHE A 1 182 ? -23.220 6.758 11.989 1.00 90.94 182 PHE A O 1
ATOM 1389 N N . LYS A 1 183 ? -22.429 7.035 14.076 1.00 87.81 183 LYS A N 1
ATOM 1390 C CA . LYS A 1 183 ? -21.779 8.335 13.845 1.00 87.81 183 LYS A CA 1
ATOM 1391 C C . LYS A 1 183 ? -20.267 8.189 13.961 1.00 87.81 183 LYS A C 1
ATOM 1393 O O . LYS A 1 183 ? -19.768 7.799 15.011 1.00 87.81 183 LYS A O 1
ATOM 1398 N N . VAL A 1 184 ? -19.551 8.552 12.899 1.00 84.25 184 VAL A N 1
ATOM 1399 C CA . VAL A 1 184 ? -18.084 8.524 12.852 1.00 84.25 184 VAL A CA 1
ATOM 1400 C C . VAL A 1 184 ? -17.566 9.954 12.776 1.00 84.25 184 VAL A C 1
ATOM 1402 O O . VAL A 1 184 ? -17.924 10.703 11.868 1.00 84.25 184 VAL A O 1
ATOM 1405 N N . SER A 1 185 ? -16.731 10.341 13.736 1.00 82.94 185 SER A N 1
ATOM 1406 C CA . SER A 1 185 ? -16.059 11.639 13.719 1.00 82.94 185 SER A CA 1
ATOM 1407 C C . SER A 1 185 ? -14.935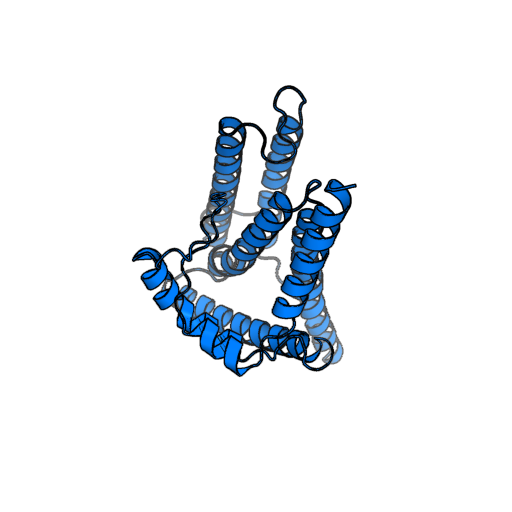 11.624 12.675 1.00 82.94 185 SER A C 1
ATOM 1409 O O . SER A 1 185 ? -14.082 10.741 12.743 1.00 82.94 185 SER A O 1
ATOM 1411 N N . PRO A 1 186 ? -14.876 12.592 11.741 1.00 77.12 186 PRO A N 1
ATOM 1412 C CA . PRO A 1 186 ? -13.867 12.603 10.679 1.00 77.12 186 PRO A CA 1
ATOM 1413 C C . PRO A 1 186 ? -12.441 12.853 11.198 1.00 77.12 186 PRO A C 1
ATOM 1415 O O . PRO A 1 186 ? -11.480 12.486 10.531 1.00 77.12 186 PRO A O 1
ATOM 1418 N N . GLY A 1 187 ? -12.282 13.443 12.389 1.00 81.88 187 GLY A N 1
ATOM 1419 C CA . GLY A 1 187 ? -10.973 13.670 13.006 1.00 81.88 187 GLY A CA 1
ATOM 1420 C C . GLY A 1 187 ? -10.010 14.414 12.075 1.00 81.88 187 GLY A C 1
ATOM 1421 O O . GLY A 1 187 ? -10.383 15.404 11.454 1.00 81.88 187 GLY A O 1
ATOM 1422 N N . THR A 1 188 ? -8.791 13.895 11.952 1.00 82.56 188 THR A N 1
ATOM 1423 C CA . THR A 1 188 ? -7.702 14.446 11.125 1.00 82.56 188 THR A CA 1
ATOM 1424 C C . THR A 1 188 ? -7.835 14.103 9.633 1.00 82.56 188 THR A C 1
ATOM 1426 O O . THR A 1 188 ? -7.010 14.507 8.812 1.00 82.56 188 THR A O 1
ATOM 1429 N N . LEU A 1 189 ? -8.862 13.330 9.250 1.00 84.94 189 LEU A N 1
ATOM 1430 C CA . LEU A 1 189 ? -8.985 12.750 7.910 1.00 84.94 189 LEU A CA 1
ATOM 1431 C C . LEU A 1 189 ? -9.110 13.820 6.823 1.00 84.94 189 LEU A C 1
ATOM 1433 O O . LEU A 1 189 ? -8.474 13.702 5.779 1.00 84.94 189 LEU A O 1
ATOM 1437 N N . ALA A 1 190 ? -9.906 14.866 7.063 1.00 87.44 190 ALA A N 1
ATOM 1438 C CA . ALA A 1 190 ? -10.133 15.927 6.082 1.00 87.44 190 ALA A CA 1
ATOM 1439 C C . ALA A 1 190 ? -8.824 16.642 5.706 1.00 87.44 190 ALA A C 1
ATOM 1441 O O . ALA A 1 190 ? -8.538 16.851 4.520 1.00 87.44 190 ALA A O 1
ATOM 1442 N N . PHE A 1 191 ? -7.994 16.936 6.710 1.00 89.88 191 PHE A N 1
ATOM 1443 C CA . PHE A 1 191 ? -6.677 17.530 6.519 1.00 89.88 191 PHE A CA 1
ATOM 1444 C C . PHE A 1 191 ? -5.752 16.597 5.723 1.00 89.88 191 PHE A C 1
ATOM 1446 O O . PHE A 1 191 ? -5.218 17.000 4.686 1.00 89.88 191 PHE A O 1
ATOM 1453 N N . SER A 1 192 ? -5.615 15.336 6.151 1.00 89.44 192 SER A N 1
ATOM 1454 C CA . SER A 1 192 ? -4.750 14.355 5.482 1.00 89.44 192 SER A CA 1
ATOM 1455 C C . SER A 1 192 ? -5.167 14.096 4.031 1.00 89.44 192 SER A C 1
ATOM 1457 O O . SER A 1 192 ? -4.318 14.119 3.142 1.00 89.44 192 SER A O 1
ATOM 1459 N N . VAL A 1 193 ? -6.462 13.923 3.752 1.00 90.12 193 VAL A N 1
ATOM 1460 C CA . VAL A 1 193 ? -6.968 13.695 2.385 1.00 90.12 193 VAL A CA 1
ATOM 1461 C C . VAL A 1 193 ? -6.696 14.898 1.487 1.00 90.12 193 VAL A C 1
ATOM 1463 O O . VAL A 1 193 ? -6.278 14.735 0.338 1.00 90.12 193 VAL A O 1
ATOM 1466 N N . THR A 1 194 ? -6.882 16.113 2.000 1.00 92.00 194 THR A N 1
ATOM 1467 C CA . THR A 1 194 ? -6.619 17.330 1.224 1.00 92.00 194 THR A CA 1
ATOM 1468 C C . THR A 1 194 ? -5.134 17.470 0.907 1.00 92.00 194 THR A C 1
ATOM 1470 O O . THR A 1 194 ? -4.769 17.703 -0.246 1.00 92.00 194 THR A O 1
ATOM 1473 N N . LEU A 1 195 ? -4.266 17.271 1.903 1.00 93.50 195 LEU A N 1
ATOM 1474 C CA . LEU A 1 195 ? -2.818 17.325 1.716 1.00 93.50 195 LEU A CA 1
ATOM 1475 C C . LEU A 1 195 ? -2.340 16.263 0.716 1.00 93.50 195 LEU A C 1
ATOM 1477 O O . LEU A 1 195 ? -1.586 16.578 -0.207 1.00 93.50 195 LEU A O 1
ATOM 1481 N N . PHE A 1 196 ? -2.830 15.028 0.857 1.00 92.38 196 PHE A N 1
ATOM 1482 C CA . PHE A 1 196 ? -2.556 13.940 -0.078 1.00 92.38 196 PHE A CA 1
ATOM 1483 C C . PHE A 1 196 ? -2.982 14.306 -1.502 1.00 92.38 196 PHE A C 1
ATOM 1485 O O . PHE A 1 196 ? -2.215 14.114 -2.441 1.00 92.38 196 PHE A O 1
ATOM 1492 N N . THR A 1 197 ? -4.168 14.894 -1.665 1.00 94.44 197 THR A N 1
ATOM 1493 C CA . THR A 1 197 ? -4.699 15.300 -2.974 1.00 94.44 197 THR A CA 1
ATOM 1494 C C . THR A 1 197 ? -3.818 16.361 -3.635 1.00 94.44 197 THR A C 1
ATOM 1496 O O . THR A 1 197 ? -3.491 16.239 -4.815 1.00 94.44 197 THR A O 1
ATOM 1499 N N . ILE A 1 198 ? -3.367 17.371 -2.882 1.00 95.75 198 ILE A N 1
ATOM 1500 C CA . ILE A 1 198 ? -2.446 18.400 -3.391 1.00 95.75 198 ILE A CA 1
ATOM 1501 C C . ILE A 1 198 ? -1.146 17.753 -3.886 1.00 95.75 198 ILE A C 1
ATOM 1503 O O . ILE A 1 198 ? -0.706 18.018 -5.007 1.00 95.75 198 ILE A O 1
ATOM 1507 N N . PHE A 1 199 ? -0.544 16.871 -3.086 1.00 95.94 199 PHE A N 1
ATOM 1508 C CA . PHE A 1 199 ? 0.696 16.192 -3.468 1.00 95.94 199 PHE A CA 1
ATOM 1509 C C . PHE A 1 199 ? 0.494 15.215 -4.628 1.00 95.94 199 PHE A C 1
ATOM 1511 O O . PHE A 1 199 ? 1.367 15.108 -5.488 1.00 95.94 199 PHE A O 1
ATOM 1518 N N . ALA A 1 200 ? -0.666 14.566 -4.721 1.00 94.25 200 ALA A N 1
ATOM 1519 C CA . ALA A 1 200 ? -1.024 13.728 -5.856 1.00 94.25 200 ALA A CA 1
ATOM 1520 C C . ALA A 1 200 ? -1.079 14.543 -7.157 1.00 94.25 200 ALA A C 1
ATOM 1522 O O . ALA A 1 200 ? -0.507 14.113 -8.157 1.00 94.25 200 ALA A O 1
ATOM 1523 N N . PHE A 1 201 ? -1.666 15.746 -7.150 1.00 96.12 201 PHE A N 1
ATOM 1524 C CA . PHE A 1 201 ? -1.649 16.630 -8.323 1.00 96.12 201 PHE A CA 1
ATOM 1525 C C . PHE A 1 201 ? -0.232 17.051 -8.723 1.00 96.12 201 PHE A C 1
ATOM 1527 O O . PHE A 1 201 ? 0.083 17.061 -9.915 1.00 96.12 201 PHE A O 1
ATOM 1534 N N . ILE A 1 202 ? 0.637 17.346 -7.751 1.00 96.19 202 ILE A N 1
ATOM 1535 C CA . ILE A 1 202 ? 2.055 17.634 -8.015 1.00 96.19 202 ILE A CA 1
ATOM 1536 C C . ILE A 1 202 ? 2.726 16.416 -8.665 1.00 96.19 202 ILE A C 1
ATOM 1538 O O . ILE A 1 202 ? 3.366 16.555 -9.707 1.00 96.19 202 ILE A O 1
ATOM 1542 N N . ASN A 1 203 ? 2.533 15.218 -8.107 1.00 94.31 203 ASN A N 1
ATOM 1543 C CA . ASN A 1 203 ? 3.106 13.978 -8.633 1.00 94.31 203 ASN A CA 1
ATOM 1544 C C . ASN A 1 203 ? 2.631 13.690 -10.060 1.00 94.31 203 ASN A C 1
ATOM 1546 O O . ASN A 1 203 ? 3.449 13.419 -10.938 1.00 94.31 203 ASN A O 1
ATOM 1550 N N . VAL A 1 204 ? 1.325 13.806 -10.314 1.00 93.44 204 VAL A N 1
ATOM 1551 C CA . VAL A 1 204 ? 0.737 13.644 -11.650 1.00 93.44 204 VAL A CA 1
ATOM 1552 C C . VAL A 1 204 ? 1.317 14.677 -12.615 1.00 93.44 204 VAL A C 1
ATOM 1554 O O . VAL A 1 204 ? 1.746 14.308 -13.705 1.00 93.44 204 VAL A O 1
ATOM 1557 N N . GLY A 1 205 ? 1.413 15.948 -12.216 1.00 94.38 205 GLY A N 1
ATOM 1558 C CA . GLY A 1 205 ? 2.018 17.002 -13.032 1.00 94.38 205 GLY A CA 1
ATOM 1559 C C . GLY A 1 205 ? 3.477 16.709 -13.394 1.00 94.38 205 GLY A C 1
ATOM 1560 O O . GLY A 1 205 ? 3.867 16.849 -14.555 1.00 94.38 205 GLY A O 1
ATOM 1561 N N . VAL A 1 206 ? 4.269 16.226 -12.433 1.00 93.75 206 VAL A N 1
ATOM 1562 C CA . VAL A 1 206 ? 5.659 15.798 -12.657 1.00 93.75 206 VAL A CA 1
ATOM 1563 C C . VAL A 1 206 ? 5.718 14.613 -13.622 1.00 93.75 206 VAL A C 1
ATOM 1565 O O . VAL A 1 206 ? 6.520 14.634 -14.555 1.00 93.75 206 VAL A O 1
ATOM 1568 N N . LEU A 1 207 ? 4.866 13.597 -13.456 1.00 91.44 207 LEU A N 1
ATOM 1569 C CA . LEU A 1 207 ? 4.817 12.446 -14.365 1.00 91.44 207 LEU A CA 1
ATOM 1570 C C . LEU A 1 207 ? 4.422 12.858 -15.788 1.00 91.44 207 LEU A C 1
ATOM 1572 O O . LEU A 1 207 ? 5.078 12.445 -16.744 1.00 91.44 207 LEU A O 1
ATOM 1576 N N . LEU A 1 208 ? 3.413 13.718 -15.942 1.00 91.94 208 LEU A N 1
ATOM 1577 C CA . LEU A 1 208 ? 3.006 14.259 -17.242 1.00 91.94 208 LEU A CA 1
ATOM 1578 C C . LEU A 1 208 ? 4.128 15.079 -17.891 1.00 91.94 208 LEU A C 1
ATOM 1580 O O . LEU A 1 208 ? 4.353 14.966 -19.094 1.00 91.94 208 LEU A O 1
ATOM 1584 N N . TYR A 1 209 ? 4.878 15.855 -17.106 1.00 91.50 209 TYR A N 1
ATOM 1585 C CA . TYR A 1 209 ? 6.054 16.568 -17.602 1.00 91.50 209 TYR A CA 1
ATOM 1586 C C . TYR A 1 209 ? 7.151 15.604 -18.082 1.00 91.50 209 TYR A C 1
ATOM 1588 O O . TYR A 1 209 ? 7.722 15.804 -19.152 1.00 91.50 209 TYR A O 1
ATOM 1596 N N . ARG A 1 210 ? 7.409 14.518 -17.343 1.00 91.19 210 ARG A N 1
ATOM 1597 C CA . ARG A 1 210 ? 8.394 13.489 -17.722 1.00 91.19 210 ARG A CA 1
ATOM 1598 C C . ARG A 1 210 ? 8.017 12.699 -18.974 1.00 91.19 210 ARG A C 1
ATOM 1600 O O . ARG A 1 210 ? 8.916 12.183 -19.635 1.00 91.19 210 ARG A O 1
ATOM 1607 N N . ARG A 1 211 ? 6.727 12.603 -19.305 1.00 89.62 211 ARG A N 1
ATOM 1608 C CA . ARG A 1 211 ? 6.250 11.958 -20.542 1.00 89.62 211 ARG A CA 1
ATOM 1609 C C . ARG A 1 211 ? 6.587 12.744 -21.810 1.00 89.62 211 ARG A C 1
ATOM 1611 O O . ARG A 1 211 ? 6.374 12.235 -22.903 1.00 89.62 211 ARG A O 1
ATOM 1618 N N . ARG A 1 212 ? 7.119 13.969 -21.704 1.00 88.75 212 ARG A N 1
ATOM 1619 C CA . ARG A 1 212 ? 7.552 14.725 -22.885 1.00 88.75 212 ARG A CA 1
ATOM 1620 C C . ARG A 1 212 ? 8.591 13.928 -23.692 1.00 88.75 212 ARG A C 1
ATOM 1622 O O . ARG A 1 212 ? 9.513 13.375 -23.083 1.00 88.75 212 ARG A O 1
ATOM 1629 N N . PRO A 1 213 ? 8.504 13.925 -25.038 1.00 84.00 213 PRO A N 1
ATOM 1630 C CA . PRO A 1 213 ? 9.420 13.170 -25.897 1.00 84.00 213 PRO A CA 1
ATOM 1631 C C . PRO A 1 213 ? 10.901 13.497 -25.667 1.00 84.00 213 PRO A C 1
ATOM 1633 O O . PRO A 1 213 ? 11.751 12.627 -25.797 1.00 84.00 213 PRO A O 1
ATOM 1636 N N . GLU A 1 214 ? 11.201 14.735 -25.267 1.00 84.81 214 GLU A N 1
ATOM 1637 C CA . GLU A 1 214 ? 12.557 15.205 -24.948 1.00 84.81 214 GLU A CA 1
ATOM 1638 C C . GLU A 1 214 ? 13.191 14.477 -23.750 1.00 84.81 214 GLU A C 1
ATOM 1640 O O . GLU A 1 214 ? 14.411 14.360 -23.673 1.00 84.81 214 GLU A O 1
ATOM 1645 N N . ILE A 1 215 ? 12.374 13.995 -22.806 1.00 85.56 215 ILE A N 1
ATOM 1646 C CA . ILE A 1 215 ? 12.825 13.307 -21.587 1.00 85.56 215 ILE A CA 1
ATOM 1647 C C . ILE A 1 215 ? 12.675 11.787 -21.733 1.00 85.56 215 ILE A C 1
ATOM 1649 O O . ILE A 1 215 ? 13.495 11.045 -21.194 1.00 85.56 215 ILE A O 1
ATOM 1653 N N . GLY A 1 216 ? 11.633 11.315 -22.430 1.00 82.62 216 GLY A N 1
ATOM 1654 C CA . GLY A 1 216 ? 11.397 9.884 -22.666 1.00 82.62 216 GLY A CA 1
ATOM 1655 C C . GLY A 1 216 ? 11.098 9.089 -21.387 1.00 82.62 216 GLY A C 1
ATOM 1656 O O . GLY A 1 216 ? 11.592 7.980 -21.207 1.00 82.62 216 GLY A O 1
ATOM 1657 N N . GLY A 1 217 ? 10.342 9.670 -20.449 1.00 82.31 217 GLY A N 1
ATOM 1658 C CA . GLY A 1 217 ? 10.134 9.129 -19.102 1.00 82.31 217 GLY A CA 1
ATOM 1659 C C . GLY A 1 217 ? 8.997 8.117 -18.919 1.00 82.31 217 GLY A C 1
ATOM 1660 O O . GLY A 1 217 ? 8.572 7.951 -17.778 1.00 82.31 217 GLY A O 1
ATOM 1661 N N . GLU A 1 218 ? 8.479 7.479 -19.975 1.00 77.75 218 GLU A N 1
ATOM 1662 C CA . GLU A 1 218 ? 7.277 6.625 -19.885 1.00 77.75 218 GLU A CA 1
ATOM 1663 C C . GLU A 1 218 ? 7.480 5.358 -19.034 1.00 77.75 218 GLU A C 1
ATOM 1665 O O . GLU A 1 218 ? 6.644 5.063 -18.185 1.00 77.75 218 GLU A O 1
ATOM 1670 N N . LEU A 1 219 ? 8.620 4.672 -19.184 1.00 78.50 219 LEU A N 1
ATOM 1671 C CA . LEU A 1 219 ? 8.993 3.458 -18.437 1.00 78.50 219 LEU A CA 1
ATOM 1672 C C . LEU A 1 219 ? 10.375 3.636 -17.791 1.00 78.50 219 LEU A C 1
ATOM 1674 O O . LEU A 1 219 ? 11.386 3.076 -18.204 1.00 78.50 219 LEU A O 1
ATOM 1678 N N . GLY A 1 220 ? 10.445 4.508 -16.786 1.00 76.88 220 GLY A N 1
ATOM 1679 C CA . GLY A 1 220 ? 11.673 4.776 -16.031 1.00 76.88 220 GLY A CA 1
ATOM 1680 C C . GLY A 1 220 ? 12.551 5.871 -16.638 1.00 76.88 220 GLY A C 1
ATOM 1681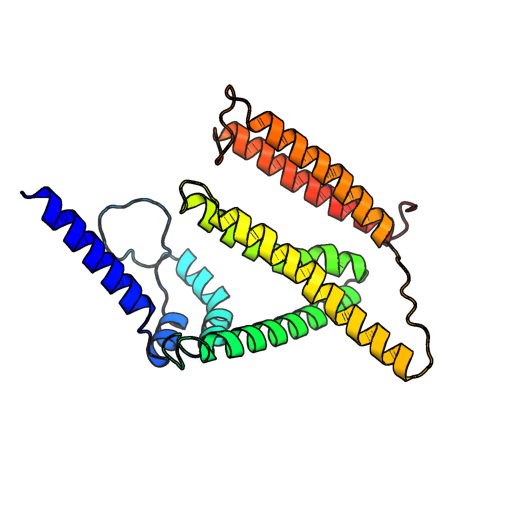 O O . GLY A 1 220 ? 12.955 6.762 -15.892 1.00 76.88 220 GLY A O 1
ATOM 1682 N N . GLY A 1 221 ? 12.767 5.884 -17.956 1.00 84.50 221 GLY A N 1
ATOM 1683 C CA . GLY A 1 221 ? 13.534 6.923 -18.659 1.00 84.50 221 GLY A CA 1
ATOM 1684 C C . GLY A 1 221 ? 15.000 7.058 -18.198 1.00 84.50 221 GLY A C 1
ATOM 1685 O O . GLY A 1 221 ? 15.549 6.147 -17.572 1.00 84.50 221 GLY A O 1
ATOM 1686 N N . PRO A 1 222 ? 15.660 8.199 -18.476 1.00 88.44 222 PRO A N 1
ATOM 1687 C CA . PRO A 1 222 ? 17.062 8.427 -18.122 1.00 88.44 222 PRO A CA 1
ATOM 1688 C C . PRO A 1 222 ? 17.318 8.320 -16.612 1.00 88.44 222 PRO A C 1
ATOM 1690 O O . PRO A 1 222 ? 16.543 8.846 -15.807 1.00 88.44 222 PRO A O 1
ATOM 1693 N N . ARG A 1 223 ? 18.450 7.712 -16.220 1.00 86.81 223 ARG A N 1
ATOM 1694 C CA . ARG A 1 223 ? 18.808 7.445 -14.808 1.00 86.81 223 ARG A CA 1
ATOM 1695 C C . ARG A 1 223 ? 18.714 8.690 -13.921 1.00 86.81 223 ARG A C 1
ATOM 1697 O O . ARG A 1 223 ? 18.117 8.626 -12.851 1.00 86.81 223 ARG A O 1
ATOM 1704 N N . THR A 1 224 ? 19.235 9.825 -14.383 1.00 88.50 224 THR A N 1
ATOM 1705 C CA . THR A 1 224 ? 19.216 11.087 -13.627 1.00 88.50 224 THR A CA 1
ATOM 1706 C C . THR A 1 224 ? 17.792 11.594 -13.400 1.00 88.50 224 THR A C 1
ATOM 1708 O O . THR A 1 224 ? 17.428 11.929 -12.277 1.00 88.50 224 THR A O 1
ATOM 1711 N N . ALA A 1 225 ? 16.956 11.602 -14.443 1.00 87.94 225 ALA A N 1
ATOM 1712 C CA . ALA A 1 225 ? 15.570 12.056 -14.345 1.00 87.94 225 ALA A CA 1
ATOM 1713 C C . ALA A 1 225 ? 14.730 11.127 -13.454 1.00 87.94 225 ALA A C 1
ATOM 1715 O O . ALA A 1 225 ? 13.932 11.599 -12.640 1.00 87.94 225 ALA A O 1
ATOM 1716 N N . LYS A 1 226 ? 14.935 9.808 -13.566 1.00 89.38 226 LYS A N 1
ATOM 1717 C CA . LYS A 1 226 ? 14.318 8.814 -12.680 1.00 89.38 226 LYS A CA 1
ATOM 1718 C C . LYS A 1 226 ? 14.697 9.066 -11.225 1.00 89.38 226 LYS A C 1
ATOM 1720 O O . LYS A 1 226 ? 13.806 9.191 -10.398 1.00 89.38 226 LYS A O 1
ATOM 1725 N N . LEU A 1 227 ? 15.991 9.193 -10.927 1.00 91.06 227 LEU A N 1
ATOM 1726 C CA . LEU A 1 227 ? 16.476 9.375 -9.560 1.00 91.06 227 LEU A CA 1
ATOM 1727 C C . LEU A 1 227 ? 15.935 10.664 -8.934 1.00 91.06 227 LEU A C 1
ATOM 1729 O O . LEU A 1 227 ? 15.381 10.620 -7.842 1.00 91.06 227 LEU A O 1
ATOM 1733 N N . LEU A 1 228 ? 16.027 11.793 -9.644 1.00 92.44 228 LEU A N 1
ATOM 1734 C CA . LEU A 1 228 ? 15.528 13.080 -9.148 1.00 92.44 228 LEU A CA 1
ATOM 1735 C C . LEU A 1 228 ? 14.031 13.033 -8.825 1.00 92.44 228 LEU A C 1
ATOM 1737 O O . LEU A 1 228 ? 13.600 13.534 -7.789 1.00 92.44 228 LEU A O 1
ATOM 1741 N N . THR A 1 229 ? 13.236 12.409 -9.694 1.00 93.19 229 THR A N 1
ATOM 1742 C CA . THR A 1 229 ? 11.779 12.346 -9.510 1.00 93.19 229 THR A CA 1
ATOM 1743 C C . THR A 1 229 ? 11.367 11.333 -8.447 1.00 93.19 229 THR A C 1
ATOM 1745 O O . THR A 1 229 ? 10.476 11.628 -7.657 1.00 93.19 229 THR A O 1
ATOM 1748 N N . SER A 1 230 ? 12.067 10.201 -8.332 1.00 92.19 230 SER A N 1
ATOM 1749 C CA . SER A 1 230 ? 11.905 9.279 -7.203 1.00 92.19 230 SER A CA 1
ATOM 1750 C C . SER A 1 230 ? 12.243 9.950 -5.867 1.00 92.19 230 SER A C 1
ATOM 1752 O O . SER A 1 230 ? 11.460 9.837 -4.927 1.00 92.19 230 SER A O 1
ATOM 1754 N N . CYS A 1 231 ? 13.344 10.706 -5.784 1.00 94.62 231 CYS A N 1
ATOM 1755 C CA . CYS A 1 231 ? 13.698 11.463 -4.577 1.00 94.62 231 CYS A CA 1
ATOM 1756 C C . CYS A 1 231 ? 12.628 12.502 -4.216 1.00 94.62 231 CYS A C 1
ATOM 1758 O O . CYS A 1 231 ? 12.275 12.631 -3.046 1.00 94.62 231 CYS A O 1
ATOM 1760 N N . LEU A 1 232 ? 12.079 13.210 -5.209 1.00 95.19 232 LEU A N 1
ATOM 1761 C CA . LEU A 1 232 ? 10.981 14.154 -4.995 1.00 95.19 232 LEU A CA 1
ATOM 1762 C C . LEU A 1 232 ? 9.735 13.461 -4.424 1.00 95.19 232 LEU A C 1
ATOM 1764 O O . LEU A 1 232 ? 9.140 13.976 -3.483 1.00 95.19 232 LEU A O 1
ATOM 1768 N N . PHE A 1 233 ? 9.344 12.300 -4.953 1.00 94.50 233 PHE A N 1
ATOM 1769 C CA . PHE A 1 233 ? 8.163 11.574 -4.467 1.00 94.50 233 PHE A CA 1
ATOM 1770 C C . PHE A 1 233 ? 8.347 11.054 -3.042 1.00 94.50 233 PHE A C 1
ATOM 1772 O O . PHE A 1 233 ? 7.435 11.187 -2.226 1.00 94.50 233 PHE A O 1
ATOM 1779 N N . VAL A 1 234 ? 9.535 10.539 -2.714 1.00 92.94 234 VAL A N 1
ATOM 1780 C CA . VAL A 1 234 ? 9.871 10.146 -1.337 1.00 92.94 234 VAL A CA 1
ATOM 1781 C C . VAL A 1 234 ? 9.830 11.360 -0.408 1.00 92.94 234 VAL A C 1
ATOM 1783 O O . VAL A 1 234 ? 9.253 11.281 0.673 1.00 92.94 234 VAL A O 1
ATOM 1786 N N . LEU A 1 235 ? 10.371 12.506 -0.833 1.00 95.62 235 LEU A N 1
ATOM 1787 C CA . LEU A 1 235 ? 10.321 13.739 -0.049 1.00 95.62 235 LEU A CA 1
ATOM 1788 C C . LEU A 1 235 ? 8.880 14.208 0.193 1.00 95.62 235 LEU A C 1
ATOM 1790 O O . LEU A 1 235 ? 8.539 14.553 1.321 1.00 95.62 235 LEU A O 1
ATOM 1794 N N . LEU A 1 236 ? 8.024 14.201 -0.832 1.00 95.50 236 LEU A N 1
ATOM 1795 C CA . LEU A 1 236 ? 6.612 14.575 -0.697 1.00 95.50 236 LEU A CA 1
ATOM 1796 C C . LEU A 1 236 ? 5.860 13.634 0.250 1.00 95.50 236 LEU A C 1
ATOM 1798 O O . LEU A 1 236 ? 5.043 14.091 1.047 1.00 95.50 236 LEU A O 1
ATOM 1802 N N . TRP A 1 237 ? 6.169 12.339 0.218 1.00 92.56 237 TRP A N 1
ATOM 1803 C CA . TRP A 1 237 ? 5.622 11.372 1.167 1.00 92.56 237 TRP A CA 1
ATOM 1804 C C . TRP A 1 237 ? 6.088 11.634 2.610 1.00 92.56 237 TRP A C 1
ATOM 1806 O O . TRP A 1 237 ? 5.266 11.647 3.528 1.00 92.56 237 TRP A O 1
ATOM 1816 N N . LEU A 1 238 ? 7.371 11.940 2.824 1.00 93.50 238 LEU A N 1
ATOM 1817 C CA . LEU A 1 238 ? 7.884 12.322 4.146 1.00 93.50 238 LEU A CA 1
ATOM 1818 C C . LEU A 1 238 ? 7.247 13.621 4.656 1.00 93.50 238 LEU A C 1
ATOM 1820 O O . LEU A 1 238 ? 6.878 13.710 5.827 1.00 93.50 238 LEU A O 1
ATOM 1824 N N . LEU A 1 239 ? 7.061 14.612 3.780 1.00 95.19 239 LEU A N 1
ATOM 1825 C CA . LEU A 1 239 ? 6.350 15.848 4.113 1.00 95.19 239 LEU A CA 1
ATOM 1826 C C . LEU A 1 239 ? 4.886 15.573 4.473 1.00 95.19 239 LEU A C 1
ATOM 1828 O O . LEU A 1 239 ? 4.374 16.169 5.419 1.00 95.19 239 LEU A O 1
ATOM 1832 N N . TYR A 1 240 ? 4.222 14.653 3.770 1.00 93.94 240 TYR A N 1
ATOM 1833 C CA . TYR A 1 240 ? 2.851 14.249 4.081 1.00 93.94 240 TYR A CA 1
ATOM 1834 C C . TYR A 1 240 ? 2.746 13.663 5.491 1.00 93.94 240 TYR A C 1
ATOM 1836 O O . TYR A 1 240 ? 1.881 14.084 6.264 1.00 93.94 240 TYR A O 1
ATOM 1844 N N . ILE A 1 241 ? 3.655 12.750 5.845 1.00 91.75 241 ILE A N 1
ATOM 1845 C CA . ILE A 1 241 ? 3.735 12.176 7.193 1.00 91.75 241 ILE A CA 1
ATOM 1846 C C . ILE A 1 241 ? 3.987 13.276 8.222 1.00 91.75 241 ILE A C 1
ATOM 1848 O O . ILE A 1 241 ? 3.299 13.336 9.242 1.00 91.75 241 ILE A O 1
ATOM 1852 N N . PHE A 1 242 ? 4.947 14.161 7.955 1.00 92.75 242 PHE A N 1
ATOM 1853 C CA . PHE A 1 242 ? 5.331 15.227 8.871 1.00 92.75 242 PHE A CA 1
ATOM 1854 C C . PHE A 1 242 ? 4.165 16.176 9.173 1.00 92.75 242 PHE A C 1
ATOM 1856 O O . PHE A 1 242 ? 3.813 16.365 10.337 1.00 92.75 242 PHE A O 1
ATOM 1863 N N . PHE A 1 243 ? 3.513 16.727 8.146 1.00 93.56 243 PHE A N 1
ATOM 1864 C CA . PHE A 1 243 ? 2.394 17.651 8.339 1.00 93.56 243 PHE A CA 1
ATOM 1865 C C . PHE A 1 243 ? 1.161 16.967 8.933 1.00 93.56 243 PHE A C 1
ATOM 1867 O O . PHE A 1 243 ? 0.532 17.544 9.819 1.00 93.56 243 PHE A O 1
ATOM 1874 N N . SER A 1 244 ? 0.846 15.735 8.513 1.00 91.00 244 SER A N 1
ATOM 1875 C CA . SER A 1 244 ? -0.250 14.960 9.118 1.00 91.00 244 SER A CA 1
ATOM 1876 C C . SER A 1 244 ? 0.017 14.678 10.598 1.00 91.00 244 SER A C 1
ATOM 1878 O O . SER A 1 244 ? -0.896 14.740 11.414 1.00 91.00 244 SER A O 1
ATOM 1880 N N . SER A 1 245 ? 1.276 14.438 10.972 1.00 90.31 245 SER A N 1
ATOM 1881 C CA . SER A 1 245 ? 1.662 14.260 12.374 1.00 90.31 245 SER A CA 1
ATOM 1882 C C . SER A 1 245 ? 1.542 15.566 13.162 1.00 90.31 245 SER A C 1
ATOM 1884 O O . SER A 1 245 ? 0.999 15.566 14.264 1.00 90.31 245 SER A O 1
ATOM 1886 N N . LEU A 1 246 ? 1.995 16.698 12.616 1.00 91.06 246 LEU A N 1
ATOM 1887 C CA . LEU A 1 246 ? 1.878 17.997 13.291 1.00 91.06 246 LEU A CA 1
ATOM 1888 C C . LEU A 1 246 ? 0.423 18.388 13.573 1.00 91.06 246 LEU A C 1
ATOM 1890 O O . LEU A 1 246 ? 0.131 18.900 14.657 1.00 91.06 246 LEU A O 1
ATOM 1894 N N . GLU A 1 247 ? -0.479 18.138 12.627 1.00 90.12 247 GLU A N 1
ATOM 1895 C CA . GLU A 1 247 ? -1.914 18.356 12.819 1.00 90.12 247 GLU A CA 1
ATOM 1896 C C . GLU A 1 247 ? -2.485 17.371 13.848 1.00 90.12 247 GLU A C 1
ATOM 1898 O O . GLU A 1 247 ? -3.124 17.805 14.811 1.00 90.12 247 GLU A O 1
ATOM 1903 N N . ALA A 1 248 ? -2.125 16.085 13.758 1.00 87.00 248 ALA A N 1
ATOM 1904 C CA . ALA A 1 248 ? -2.559 15.085 14.725 1.00 87.00 248 ALA A CA 1
ATOM 1905 C C . ALA A 1 248 ? -2.138 15.451 16.152 1.00 87.00 248 ALA A C 1
ATOM 1907 O O . ALA A 1 248 ? -2.915 15.253 17.082 1.00 87.00 248 ALA A O 1
ATOM 1908 N N . TYR A 1 249 ? -0.949 16.025 16.354 1.00 88.25 249 TYR A N 1
ATOM 1909 C CA . TYR A 1 249 ? -0.466 16.516 17.651 1.00 88.25 249 TYR A CA 1
ATOM 1910 C C . TYR A 1 249 ? -0.914 17.945 18.001 1.00 88.25 249 TYR A C 1
ATOM 1912 O O . TYR A 1 249 ? -0.416 18.505 18.974 1.00 88.25 249 TYR A O 1
ATOM 1920 N N . CYS A 1 250 ? -1.853 18.529 17.256 1.00 85.25 250 CYS A N 1
ATOM 1921 C CA . CYS A 1 250 ? -2.412 19.865 17.486 1.00 85.25 250 CYS A CA 1
ATOM 1922 C C . CYS A 1 250 ? -1.384 21.014 17.439 1.00 85.25 250 CYS A C 1
ATOM 1924 O O . CYS A 1 250 ? -1.640 22.088 17.983 1.00 85.25 250 CYS A O 1
ATOM 1926 N N . HIS A 1 251 ? -0.236 20.817 16.782 1.00 88.31 251 HIS A N 1
ATOM 1927 C CA . HIS A 1 251 ? 0.744 21.887 16.549 1.00 88.31 251 HIS A CA 1
ATOM 1928 C C . HIS A 1 251 ? 0.300 22.809 15.408 1.00 88.31 251 HIS A C 1
ATOM 1930 O O . HIS A 1 251 ? 0.611 23.999 15.406 1.00 88.31 251 HIS A O 1
ATOM 1936 N N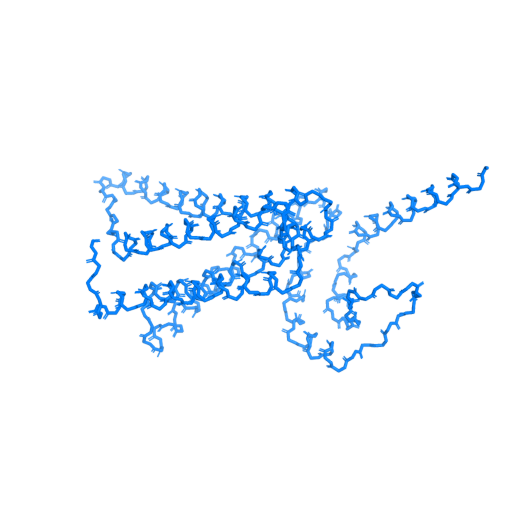 . ILE A 1 252 ? -0.445 22.259 14.448 1.00 87.81 252 ILE A N 1
ATOM 1937 C CA . ILE A 1 252 ? -1.090 22.990 13.359 1.00 87.81 252 ILE A CA 1
ATOM 1938 C C . ILE A 1 252 ? -2.596 22.769 13.491 1.00 87.81 252 ILE A C 1
ATOM 1940 O O . ILE A 1 252 ? -3.040 21.666 13.804 1.00 87.81 252 ILE A O 1
ATOM 1944 N N . LYS A 1 253 ? -3.389 23.819 13.264 1.00 79.19 253 LYS A N 1
ATOM 1945 C CA . LYS A 1 253 ? -4.841 23.673 13.159 1.00 79.19 253 LYS A CA 1
ATOM 1946 C C . LYS A 1 253 ? -5.193 23.133 11.775 1.00 79.19 253 LYS A C 1
ATOM 1948 O O . LYS A 1 253 ? -4.900 23.792 10.778 1.00 79.19 253 LYS A O 1
ATOM 1953 N N . GLY A 1 254 ? -5.820 21.961 11.744 1.00 73.50 254 GLY A N 1
ATOM 1954 C CA . GLY A 1 254 ? -6.561 21.487 10.580 1.00 73.50 254 GLY A CA 1
ATOM 1955 C C . GLY A 1 254 ? -7.779 22.373 10.292 1.00 73.50 254 GLY A C 1
ATOM 1956 O O . GLY A 1 254 ? -8.090 23.297 11.053 1.00 73.50 254 GLY A O 1
ATOM 1957 N N . PHE A 1 255 ? -8.448 22.093 9.180 1.00 70.50 255 PHE A N 1
ATOM 1958 C CA . PHE A 1 255 ? -9.671 22.762 8.737 1.00 70.50 255 PHE A CA 1
ATOM 1959 C C . PHE A 1 255 ? -10.816 21.760 8.625 1.00 70.50 255 PHE A C 1
ATOM 1961 O O . PHE A 1 255 ? -10.540 20.586 8.281 1.00 70.50 255 PHE A O 1
#